Protein AF-A0A518N0R9-F1 (afdb_monomer_lite)

Organism: NCBI:txid1176533

pLDDT: mean 72.5, std 18.04, range [28.56, 94.75]

Sequence (201 aa):
MKGIIKHVLGARRRRTRERQGLAADRDFIAAHTTGFQAFAADGAGGALGHPSSPDPACPRSVRQAGELYLRSERVIACWGRGITQYRRHSVATIHMIANLMLLRGNIGFGRAGLCPVRGHSNVQGDRTMMIQGAAAGGLPRPAARCLLASSRGAGWGYDTIGAIEARDRERQRPKAFFAMGGNSAGHAGHGSDRARPQQPR

Secondary structure (DSSP, 8-state):
-HHHHHHHHHPBPP--TT--SBSS-HHHHHHH-S-HHHHHHHHHTS-TTS-PPPPTTS-HHHHHHHHHHHH-SS-EEEE-HHHHT-TTTHHHHHHHHHHHHHTTT-SSSTT-EEEE--SSTTHHHHHHTT-SS--TT---HHHHHH-TT----SPPPP-HHHHHHHHT-GGG--S-----SS-HHHHGGGSTTS-------

Radius of gyration: 22.56 Å; chains: 1; bounding box: 60×35×56 Å

Foldseek 3Di:
DLLLLLLQLLAFQDDDPPDGDGLFDPVLCVPPHPPVQVVCCVSNVDHSPHSRDRDPPDDPVSNVVSVVVSPDLAAEAEDEDVLCVPPPCSVVVVVVVVVSCSRHVQPPDPRGDYHYDYDDPCPVVCVVVVVFWDDPPDDDPVVVVVPPDDPDPPDTDDGPVRLVVLCVPDPRHDPDDDDDPDDCPVPVPPPDPPDDPPDDD

Structure (mmCIF, N/CA/C/O backbone):
data_AF-A0A518N0R9-F1
#
_entry.id   AF-A0A518N0R9-F1
#
loop_
_atom_site.group_PDB
_atom_site.id
_atom_site.type_symbol
_atom_site.label_atom_id
_atom_site.label_alt_id
_atom_site.label_comp_id
_atom_site.label_asym_id
_atom_site.label_entity_id
_atom_site.label_seq_id
_atom_site.pdbx_PDB_ins_code
_atom_site.Cartn_x
_atom_site.Cartn_y
_atom_site.Cartn_z
_atom_site.occupancy
_atom_site.B_iso_or_equiv
_atom_site.auth_seq_id
_atom_site.auth_comp_id
_atom_site.auth_asym_id
_atom_site.auth_atom_id
_atom_site.pdbx_PDB_model_num
ATOM 1 N N . MET A 1 1 ? 4.109 5.394 11.127 1.00 82.81 1 MET A N 1
ATOM 2 C CA . MET A 1 1 ? 2.980 4.486 10.813 1.00 82.81 1 MET A CA 1
ATOM 3 C C . MET A 1 1 ? 2.598 3.590 11.991 1.00 82.81 1 MET A C 1
ATOM 5 O O . MET A 1 1 ? 1.463 3.688 12.431 1.00 82.81 1 MET A O 1
ATOM 9 N N . LYS A 1 2 ? 3.522 2.797 12.566 1.00 83.38 2 LYS A N 1
ATOM 10 C CA . LYS A 1 2 ? 3.250 1.942 13.747 1.00 83.38 2 LYS A CA 1
ATOM 11 C C . LYS A 1 2 ? 2.541 2.666 14.904 1.00 83.38 2 LYS A C 1
ATOM 13 O O . LYS A 1 2 ? 1.561 2.149 15.417 1.00 83.38 2 LYS A O 1
ATOM 18 N N . GLY A 1 3 ? 2.946 3.896 15.237 1.00 83.44 3 GLY A N 1
ATOM 19 C CA . GLY A 1 3 ? 2.266 4.690 16.274 1.00 83.44 3 GLY A CA 1
ATOM 20 C C . GLY A 1 3 ? 0.791 5.005 15.974 1.00 83.44 3 GLY A C 1
ATOM 21 O O . GLY A 1 3 ? -0.038 4.936 16.874 1.00 83.44 3 GLY A O 1
ATOM 22 N N . ILE A 1 4 ? 0.440 5.270 14.707 1.00 86.88 4 ILE A N 1
ATOM 23 C CA . ILE A 1 4 ? -0.959 5.477 14.285 1.00 86.88 4 ILE A CA 1
ATOM 24 C C . ILE A 1 4 ? -1.742 4.171 14.434 1.00 86.88 4 ILE A C 1
ATOM 26 O O . ILE A 1 4 ? -2.832 4.166 14.992 1.00 86.88 4 ILE A O 1
ATOM 30 N N . ILE A 1 5 ? -1.168 3.054 13.981 1.00 87.44 5 ILE A N 1
ATOM 31 C CA . ILE A 1 5 ? -1.775 1.721 14.094 1.00 87.44 5 ILE A CA 1
ATOM 32 C C . ILE A 1 5 ? -2.027 1.357 15.559 1.00 87.44 5 ILE A C 1
ATOM 34 O O . ILE A 1 5 ? -3.144 0.980 15.897 1.00 87.44 5 ILE A O 1
ATOM 38 N N . LYS A 1 6 ? -1.034 1.543 16.436 1.00 82.81 6 LYS A N 1
ATOM 39 C CA . LYS A 1 6 ? -1.173 1.325 17.883 1.00 82.81 6 LYS A CA 1
ATOM 40 C C . LYS A 1 6 ? -2.306 2.170 18.464 1.00 82.81 6 LYS A C 1
ATOM 42 O O . LYS A 1 6 ? -3.143 1.656 19.199 1.00 82.81 6 LYS A O 1
ATOM 47 N N . HIS A 1 7 ? -2.379 3.446 18.080 1.00 81.12 7 HIS A N 1
ATOM 48 C CA . HIS A 1 7 ? -3.449 4.343 18.510 1.00 81.12 7 HIS A CA 1
ATOM 49 C C . HIS A 1 7 ? -4.839 3.868 18.052 1.00 81.12 7 HIS A C 1
ATOM 51 O O . HIS A 1 7 ? -5.786 3.904 18.831 1.00 81.12 7 HIS A O 1
ATOM 57 N N . VAL A 1 8 ? -4.965 3.380 16.815 1.00 83.81 8 VAL A N 1
ATOM 58 C CA . VAL A 1 8 ? -6.227 2.852 16.270 1.00 83.81 8 VAL A CA 1
ATOM 59 C C . VAL A 1 8 ? -6.629 1.538 16.936 1.00 83.81 8 VAL A C 1
ATOM 61 O O . VAL A 1 8 ? -7.797 1.370 17.271 1.00 83.81 8 VAL A O 1
ATOM 64 N N . LEU A 1 9 ? -5.683 0.622 17.160 1.00 82.25 9 LEU A N 1
ATOM 65 C CA . LEU A 1 9 ? -5.935 -0.660 17.826 1.00 82.25 9 LEU A CA 1
ATOM 66 C C . LEU A 1 9 ? -6.373 -0.478 19.286 1.00 82.25 9 LEU A C 1
ATOM 68 O O . LEU A 1 9 ? -7.255 -1.196 19.751 1.00 82.25 9 LEU A O 1
ATOM 72 N N . GLY A 1 10 ? -5.794 0.499 19.993 1.00 75.88 10 GLY A N 1
ATOM 73 C CA . GLY A 1 10 ? -6.166 0.836 21.370 1.00 75.88 10 GLY A CA 1
ATOM 74 C C . GLY A 1 10 ? -7.458 1.653 21.500 1.00 75.88 10 GLY A C 1
ATOM 75 O O . GLY A 1 10 ? -7.987 1.796 22.604 1.00 75.88 10 GLY A O 1
ATOM 76 N N . ALA A 1 11 ? -7.993 2.193 20.401 1.00 75.88 11 ALA A N 1
ATOM 77 C CA . ALA A 1 11 ? -9.184 3.030 20.434 1.00 75.88 11 ALA A CA 1
ATOM 78 C C . ALA A 1 11 ? -10.483 2.205 20.496 1.00 75.88 11 ALA A C 1
ATOM 80 O O . ALA A 1 11 ? -10.730 1.286 19.711 1.00 75.88 11 ALA A O 1
ATOM 81 N N . ARG A 1 12 ? -11.383 2.602 21.401 1.00 65.44 12 ARG A N 1
ATOM 82 C CA . ARG A 1 12 ? -12.796 2.193 21.377 1.00 65.44 12 ARG A CA 1
ATOM 83 C C . ARG A 1 12 ? -13.571 3.171 20.490 1.00 65.44 12 ARG A C 1
ATOM 85 O O . ARG A 1 12 ? -13.296 4.372 20.547 1.00 65.44 12 ARG A O 1
ATOM 92 N N . ARG A 1 13 ? -14.536 2.703 19.682 1.00 58.78 13 ARG A N 1
ATOM 93 C CA . ARG A 1 13 ? -15.413 3.625 18.932 1.00 58.78 13 ARG A CA 1
ATOM 94 C C . ARG A 1 13 ? -16.105 4.569 19.920 1.00 58.78 13 ARG A C 1
ATOM 96 O O . ARG A 1 13 ? -16.679 4.117 20.911 1.00 58.78 13 ARG A O 1
ATOM 103 N N . ARG A 1 14 ? -16.065 5.880 19.659 1.00 50.62 14 ARG A N 1
ATOM 104 C CA . ARG A 1 14 ? -16.982 6.821 20.321 1.00 50.62 14 ARG A CA 1
ATOM 105 C C . ARG A 1 14 ? -18.363 6.637 19.688 1.00 50.62 14 ARG A C 1
ATOM 107 O O . ARG A 1 14 ? -18.448 6.485 18.476 1.00 50.62 14 ARG A O 1
ATOM 114 N N . ARG A 1 15 ? -19.403 6.591 20.529 1.00 40.38 15 ARG A N 1
ATOM 115 C CA . ARG A 1 15 ? -20.804 6.282 20.186 1.00 40.38 15 ARG A CA 1
ATOM 116 C C . ARG A 1 15 ? -21.258 6.945 18.874 1.00 40.38 15 ARG A C 1
ATOM 118 O O . ARG A 1 15 ? -21.587 8.125 18.867 1.00 40.38 15 ARG A O 1
ATOM 125 N N . THR A 1 16 ? -21.394 6.154 17.819 1.00 42.12 16 THR A N 1
ATOM 126 C CA . THR A 1 16 ? -22.397 6.368 16.767 1.00 42.12 16 THR A CA 1
ATOM 127 C C . THR A 1 16 ? -23.407 5.232 16.901 1.00 42.12 16 THR A C 1
ATOM 129 O O . THR A 1 16 ? -23.016 4.102 17.196 1.00 42.12 16 THR A O 1
ATOM 132 N N . ARG A 1 17 ? -24.704 5.554 16.802 1.00 40.94 17 ARG A N 1
ATOM 133 C CA . ARG A 1 17 ? -25.856 4.792 17.334 1.00 40.94 17 ARG A CA 1
ATOM 134 C C . ARG A 1 17 ? -25.972 3.304 16.949 1.00 40.94 17 ARG A C 1
ATOM 136 O O . ARG A 1 17 ? -26.806 2.636 17.540 1.00 40.94 17 ARG A O 1
ATOM 143 N N . GLU A 1 18 ? -25.152 2.759 16.053 1.00 41.03 18 GLU A N 1
ATOM 144 C CA . GLU A 1 18 ? -25.426 1.448 15.441 1.00 41.03 18 GLU A CA 1
ATOM 145 C C . GLU A 1 18 ? -24.312 0.396 15.511 1.00 41.03 18 GLU A C 1
ATOM 147 O O . GLU A 1 18 ? -24.548 -0.736 15.106 1.00 41.03 18 GLU A O 1
ATOM 152 N N . ARG A 1 19 ? -23.118 0.668 16.060 1.00 43.06 19 ARG A N 1
ATOM 153 C CA . ARG A 1 19 ? -22.106 -0.399 16.238 1.00 43.06 19 ARG A CA 1
ATOM 154 C C . ARG A 1 19 ? -21.316 -0.248 17.533 1.00 43.06 19 ARG A C 1
ATOM 156 O O . ARG A 1 19 ? -20.395 0.564 17.622 1.00 43.06 19 ARG A O 1
ATOM 163 N N . GLN A 1 20 ? -21.649 -1.067 18.531 1.00 35.78 20 GLN A N 1
ATOM 164 C CA . GLN A 1 20 ? -20.764 -1.313 19.668 1.00 35.78 20 GLN A CA 1
ATOM 165 C C . GLN A 1 20 ? -19.605 -2.200 19.192 1.00 35.78 20 GLN A C 1
ATOM 167 O O . GLN A 1 20 ? -19.815 -3.330 18.767 1.00 35.78 20 GLN A O 1
ATOM 172 N N . GLY A 1 21 ? -18.379 -1.678 19.213 1.00 47.94 21 GLY A N 1
ATOM 173 C CA . GLY A 1 21 ? -17.198 -2.418 18.771 1.00 47.94 21 GLY A CA 1
ATOM 174 C C . GLY A 1 21 ? -15.916 -1.592 18.842 1.00 47.94 21 GLY A C 1
ATOM 175 O O . GLY A 1 21 ? -15.946 -0.372 19.029 1.00 47.94 21 GLY A O 1
ATOM 176 N N . LEU A 1 22 ? -14.771 -2.266 18.716 1.00 52.16 22 LEU A N 1
ATOM 177 C CA . LEU A 1 22 ? -13.464 -1.616 18.584 1.00 52.16 22 LEU A CA 1
ATOM 178 C C . LEU A 1 22 ? -13.461 -0.629 17.405 1.00 52.16 22 LEU A C 1
ATOM 180 O O . LEU A 1 22 ? -14.251 -0.745 16.466 1.00 52.16 22 LEU A O 1
ATOM 184 N N . ALA A 1 23 ? -12.552 0.350 17.434 1.00 68.56 23 ALA A N 1
ATOM 185 C CA . ALA A 1 23 ? -12.317 1.213 16.277 1.00 68.56 23 ALA A CA 1
ATOM 186 C C . ALA A 1 23 ? -11.958 0.420 15.008 1.00 68.56 23 ALA A C 1
ATOM 188 O O . ALA A 1 23 ? -12.237 0.882 13.904 1.00 68.56 23 ALA A O 1
ATOM 189 N N . ALA A 1 24 ? -11.387 -0.775 15.177 1.00 77.69 24 ALA A N 1
ATOM 190 C CA . ALA A 1 24 ? -11.179 -1.749 14.118 1.00 77.69 24 ALA A CA 1
ATOM 191 C C . ALA A 1 24 ? -12.488 -2.451 13.704 1.00 77.69 24 ALA A C 1
ATOM 193 O O . ALA A 1 24 ? -13.287 -2.847 14.555 1.00 77.69 24 ALA A O 1
ATOM 194 N N . ASP A 1 25 ? -12.692 -2.635 12.401 1.00 84.56 25 ASP A N 1
ATOM 195 C CA . ASP A 1 25 ? -13.844 -3.344 11.840 1.00 84.56 25 ASP A CA 1
ATOM 196 C C . ASP A 1 25 ? -13.605 -4.859 11.882 1.00 84.56 25 ASP A C 1
ATOM 198 O O . ASP A 1 25 ? -12.953 -5.429 11.009 1.00 84.56 25 ASP A O 1
ATOM 202 N N . ARG A 1 26 ? -14.072 -5.507 12.956 1.00 84.12 26 ARG A N 1
ATOM 203 C CA . ARG A 1 26 ? -13.824 -6.936 13.195 1.00 84.12 26 ARG A CA 1
ATOM 204 C C . ARG A 1 26 ? -14.448 -7.836 12.135 1.00 84.12 26 ARG A C 1
ATOM 206 O O . ARG A 1 26 ? -13.808 -8.815 11.764 1.00 84.12 26 ARG A O 1
ATOM 213 N N . ASP A 1 27 ? -15.636 -7.493 11.651 1.00 87.00 27 ASP A N 1
ATOM 214 C CA . ASP A 1 27 ? -16.344 -8.292 10.650 1.00 87.00 27 ASP A CA 1
ATOM 215 C C . ASP A 1 27 ? -15.583 -8.247 9.324 1.00 87.00 27 ASP A C 1
ATOM 217 O O . ASP A 1 27 ? -15.283 -9.289 8.740 1.00 87.00 27 ASP A O 1
ATOM 221 N N . PHE A 1 28 ? -15.163 -7.048 8.899 1.00 87.81 28 PHE A N 1
ATOM 222 C CA . PHE A 1 28 ? -14.331 -6.887 7.709 1.00 87.81 28 PHE A CA 1
ATOM 223 C C . PHE A 1 28 ? -12.988 -7.613 7.850 1.00 87.81 28 PHE A C 1
ATOM 225 O O . PHE A 1 28 ? -12.563 -8.318 6.936 1.00 87.81 28 PHE A O 1
ATOM 232 N N . ILE A 1 29 ? -12.314 -7.459 8.995 1.00 90.25 29 ILE A N 1
ATOM 233 C CA . ILE A 1 29 ? -11.027 -8.114 9.260 1.00 90.25 29 ILE A CA 1
ATOM 234 C C . ILE A 1 29 ? -11.173 -9.636 9.175 1.00 90.25 29 ILE A C 1
ATOM 236 O O . ILE A 1 29 ? -10.359 -10.278 8.512 1.00 90.25 29 ILE A O 1
ATOM 240 N N . ALA A 1 30 ? -12.196 -10.209 9.811 1.00 90.56 30 ALA A N 1
ATOM 241 C CA . ALA A 1 30 ? -12.431 -11.648 9.803 1.00 90.56 30 ALA A CA 1
ATOM 242 C C . ALA A 1 30 ? -12.762 -12.180 8.400 1.00 90.56 30 ALA A C 1
ATOM 244 O O . ALA A 1 30 ? -12.289 -13.251 8.033 1.00 90.56 30 ALA A O 1
ATOM 245 N N . ALA A 1 31 ? -13.540 -11.432 7.612 1.00 92.69 31 ALA A N 1
ATOM 246 C CA . ALA A 1 31 ? -13.990 -11.868 6.293 1.00 92.69 31 ALA A CA 1
ATOM 247 C C . ALA A 1 31 ? -12.966 -11.641 5.165 1.00 92.69 31 ALA A C 1
ATOM 249 O O . ALA A 1 31 ? -12.961 -12.385 4.185 1.00 92.69 31 ALA A O 1
ATOM 250 N N . HIS A 1 32 ? -12.120 -10.608 5.262 1.00 92.81 32 HIS A N 1
ATOM 251 C CA . HIS A 1 32 ? -11.344 -10.104 4.117 1.00 92.81 32 HIS A CA 1
ATOM 252 C C . HIS A 1 32 ? -9.844 -9.939 4.376 1.00 92.81 32 HIS A C 1
ATOM 254 O O . HIS A 1 32 ? -9.134 -9.391 3.531 1.00 92.81 32 HIS A O 1
ATOM 260 N N . THR A 1 33 ? -9.334 -10.379 5.528 1.00 93.75 33 THR A N 1
ATOM 261 C CA . THR A 1 33 ? -7.907 -10.248 5.853 1.00 93.75 33 THR A CA 1
ATOM 262 C C . THR A 1 33 ? -7.325 -11.536 6.421 1.00 93.75 33 THR A C 1
ATOM 264 O O . THR A 1 33 ? -8.035 -12.409 6.910 1.00 93.75 33 THR A O 1
ATOM 267 N N . THR A 1 34 ? -5.998 -11.646 6.383 1.00 94.31 34 THR A N 1
ATOM 268 C CA . THR A 1 34 ? -5.239 -12.747 6.986 1.00 94.31 34 THR A CA 1
ATOM 269 C C . THR A 1 34 ? -4.111 -12.192 7.847 1.00 94.31 34 THR A C 1
ATOM 271 O O . THR A 1 34 ? -3.611 -11.097 7.596 1.00 94.31 34 THR A O 1
ATOM 274 N N . GLY A 1 35 ? -3.673 -12.944 8.860 1.00 92.25 35 GLY A N 1
ATOM 275 C CA . GLY A 1 35 ? -2.515 -12.562 9.680 1.00 92.25 35 GLY A CA 1
ATOM 276 C C . GLY A 1 35 ? -2.765 -11.420 10.675 1.00 92.25 35 GLY A C 1
ATOM 277 O O . GLY A 1 35 ? -1.811 -10.897 11.249 1.00 92.25 35 GLY A O 1
ATOM 278 N N . PHE A 1 36 ? -4.027 -11.046 10.924 1.00 89.38 36 PHE A N 1
ATOM 279 C CA . PHE A 1 36 ? -4.377 -9.956 11.843 1.00 89.38 36 PHE A CA 1
ATOM 280 C C . PHE A 1 36 ? -3.802 -10.146 13.252 1.00 89.38 36 PHE A C 1
ATOM 282 O O . PHE A 1 36 ? -3.299 -9.190 13.827 1.00 89.38 36 PHE A O 1
ATOM 289 N N . GLN A 1 37 ? -3.830 -11.367 13.796 1.00 87.12 37 GLN A N 1
ATOM 290 C CA . GLN A 1 37 ? -3.333 -11.642 15.151 1.00 87.12 37 GLN A CA 1
ATOM 291 C C . GLN A 1 37 ? -1.837 -11.323 15.289 1.00 87.12 37 GLN A C 1
ATOM 293 O O . GLN A 1 37 ? -1.438 -10.590 16.192 1.00 87.12 37 GLN A O 1
ATOM 298 N N . ALA A 1 38 ? -1.020 -11.801 14.345 1.00 87.88 38 ALA A N 1
ATOM 299 C CA . ALA A 1 38 ? 0.414 -11.518 14.311 1.00 87.88 38 ALA A CA 1
ATOM 300 C C . ALA A 1 38 ? 0.693 -10.021 14.097 1.00 87.88 38 ALA A C 1
ATOM 302 O O . ALA A 1 38 ? 1.536 -9.435 14.773 1.00 87.88 38 ALA A O 1
ATOM 303 N N . PHE A 1 39 ? -0.061 -9.380 13.199 1.00 86.88 39 PHE A N 1
ATOM 304 C CA . PHE A 1 39 ? 0.045 -7.943 12.952 1.00 86.88 39 PHE A CA 1
ATOM 305 C C . PHE A 1 39 ? -0.320 -7.106 14.185 1.00 86.88 39 PHE A C 1
ATOM 307 O O . PHE A 1 39 ? 0.377 -6.148 14.516 1.00 86.88 39 PHE A O 1
ATOM 314 N N . ALA A 1 40 ? -1.399 -7.463 14.881 1.00 83.12 40 ALA A N 1
ATOM 315 C CA . ALA A 1 40 ? -1.829 -6.777 16.086 1.00 83.12 40 ALA A CA 1
ATOM 316 C C . ALA A 1 40 ? -0.808 -6.943 17.216 1.00 83.12 40 ALA A C 1
ATOM 318 O O . ALA A 1 40 ? -0.545 -5.973 17.916 1.00 83.12 40 ALA A O 1
ATOM 319 N N . ALA A 1 41 ? -0.183 -8.116 17.354 1.00 80.50 41 ALA A N 1
ATOM 320 C CA . ALA A 1 41 ? 0.883 -8.339 18.329 1.00 80.50 41 ALA A CA 1
ATOM 321 C C . ALA A 1 41 ? 2.120 -7.455 18.056 1.00 80.50 41 ALA A C 1
ATOM 323 O O . ALA A 1 41 ? 2.595 -6.780 18.972 1.00 80.50 41 ALA A O 1
ATOM 324 N N . ASP A 1 42 ? 2.585 -7.375 16.800 1.00 79.56 42 ASP A N 1
ATOM 325 C CA . ASP A 1 42 ? 3.694 -6.487 16.390 1.00 79.56 42 ASP A CA 1
ATOM 326 C C . ASP A 1 42 ? 3.339 -4.994 16.532 1.00 79.56 42 ASP A C 1
ATOM 328 O O . ASP A 1 42 ? 4.181 -4.165 16.885 1.00 79.56 42 ASP A O 1
ATOM 332 N N . GLY A 1 43 ? 2.083 -4.632 16.260 1.00 67.44 43 GLY A N 1
ATOM 333 C CA . GLY A 1 43 ? 1.599 -3.254 16.324 1.00 67.44 43 GLY A CA 1
ATOM 334 C C . GLY A 1 43 ? 1.284 -2.754 17.739 1.00 67.44 43 GLY A C 1
ATOM 335 O O . GLY A 1 43 ? 1.451 -1.564 18.010 1.00 67.44 43 GLY A O 1
ATOM 336 N N . ALA A 1 44 ? 0.829 -3.635 18.635 1.00 56.25 44 ALA A N 1
ATOM 337 C CA . ALA A 1 44 ? 0.398 -3.291 19.991 1.00 56.25 44 ALA A CA 1
ATOM 338 C C . ALA A 1 44 ? 1.521 -3.390 21.037 1.00 56.25 44 ALA A C 1
ATOM 340 O O . ALA A 1 44 ? 1.413 -2.766 22.094 1.00 56.25 44 ALA A O 1
ATOM 341 N N . GLY A 1 45 ? 2.603 -4.127 20.755 1.00 51.62 45 GLY A N 1
ATOM 342 C CA . GLY A 1 45 ? 3.655 -4.402 21.740 1.00 51.62 45 GLY A CA 1
ATOM 343 C C . GLY A 1 45 ? 3.183 -5.285 22.904 1.00 51.62 45 GLY A C 1
ATOM 344 O O . GLY A 1 45 ? 3.754 -5.219 23.986 1.00 51.62 45 GLY A O 1
ATOM 345 N N . GLY A 1 46 ? 2.117 -6.067 22.710 1.00 43.41 46 GLY A N 1
ATOM 346 C CA . GLY A 1 46 ? 1.500 -6.905 23.740 1.00 43.41 46 GLY A CA 1
ATOM 347 C C . GLY A 1 46 ? 0.105 -7.386 23.331 1.00 43.41 46 GLY A C 1
ATOM 348 O O . GLY A 1 46 ? -0.534 -6.785 22.468 1.00 43.41 46 GLY A O 1
ATOM 349 N N . ALA A 1 47 ? -0.345 -8.498 23.919 1.00 36.09 47 ALA A N 1
ATOM 350 C CA . ALA A 1 47 ? -1.573 -9.202 23.549 1.00 36.09 47 ALA A CA 1
ATOM 351 C C . ALA A 1 47 ? -2.830 -8.305 23.566 1.00 36.09 47 ALA A C 1
ATOM 353 O O . ALA A 1 47 ? -3.000 -7.456 24.439 1.00 36.09 47 ALA A O 1
ATOM 354 N N . LEU A 1 48 ? -3.757 -8.580 22.640 1.00 43.34 48 LEU A N 1
ATOM 355 C CA . LEU A 1 48 ? -5.050 -7.903 22.410 1.00 43.34 48 LEU A CA 1
ATOM 356 C C . LEU A 1 48 ? -6.003 -7.818 23.627 1.00 43.34 48 LEU A C 1
ATOM 358 O O . LEU A 1 48 ? -7.096 -7.265 23.504 1.00 43.34 48 LEU A O 1
ATOM 362 N N . GLY A 1 49 ? -5.622 -8.373 24.780 1.00 38.72 49 GLY A N 1
ATOM 363 C CA . GLY A 1 49 ? -6.419 -8.382 26.007 1.00 38.72 49 GLY A CA 1
ATOM 364 C C . GLY A 1 49 ? -6.416 -7.060 26.777 1.00 38.72 49 GLY A C 1
ATOM 365 O O . GLY A 1 49 ? -7.300 -6.850 27.602 1.00 38.72 49 GLY A O 1
ATOM 366 N N . HIS A 1 50 ? -5.481 -6.147 26.494 1.00 40.72 50 HIS A N 1
ATOM 367 C CA . HIS A 1 50 ? -5.426 -4.848 27.159 1.00 40.72 50 HIS A CA 1
ATOM 368 C C . HIS A 1 50 ? -5.398 -3.722 26.119 1.00 40.72 50 HIS A C 1
ATOM 370 O O . HIS A 1 50 ? -4.528 -3.744 25.247 1.00 40.72 50 HIS A O 1
ATOM 376 N N . PRO A 1 51 ? -6.301 -2.719 26.177 1.00 49.41 51 PRO A N 1
ATOM 377 C CA . PRO A 1 51 ? -6.096 -1.491 25.425 1.00 49.41 51 PRO A CA 1
ATOM 378 C C . PRO A 1 51 ? -4.787 -0.888 25.932 1.00 49.41 51 PRO A C 1
ATOM 380 O O . PRO A 1 51 ? -4.715 -0.383 27.054 1.00 49.41 51 PRO A O 1
ATOM 383 N N . SER A 1 52 ? -3.721 -1.025 25.150 1.00 50.41 52 SER A N 1
ATOM 384 C CA . SER A 1 52 ? -2.450 -0.396 25.464 1.00 50.41 52 SER A CA 1
ATOM 385 C C . SER A 1 52 ? -2.695 1.107 25.420 1.00 50.41 52 SER A C 1
ATOM 387 O O . SER A 1 52 ? -3.156 1.639 24.406 1.00 50.41 52 SER A O 1
ATOM 389 N N . SER A 1 53 ? -2.429 1.789 26.536 1.00 53.25 53 SER A N 1
ATOM 390 C CA . SER A 1 53 ? -2.450 3.251 26.588 1.00 53.25 53 SER A CA 1
ATOM 391 C C . SER A 1 53 ? -1.629 3.803 25.412 1.00 53.25 53 SER A C 1
ATOM 393 O O . SER A 1 53 ? -0.609 3.187 25.058 1.00 53.25 53 SER A O 1
ATOM 395 N N . PRO A 1 54 ? -2.059 4.903 24.754 1.00 56.94 54 PRO A N 1
ATOM 396 C CA . PRO A 1 54 ? -1.248 5.531 23.723 1.00 56.94 54 PRO A CA 1
ATOM 397 C C . PRO A 1 54 ? 0.163 5.720 24.264 1.00 56.94 54 PRO A C 1
ATOM 399 O O . PRO A 1 54 ? 0.351 6.227 25.367 1.00 56.94 54 PRO A O 1
ATOM 402 N N . ASP A 1 55 ? 1.135 5.253 23.488 1.00 63.25 55 ASP A N 1
ATOM 403 C CA . ASP A 1 55 ? 2.536 5.299 23.873 1.00 63.25 55 ASP A CA 1
ATOM 404 C C . ASP A 1 55 ? 2.909 6.747 24.241 1.00 63.25 55 ASP A C 1
ATOM 406 O O . ASP A 1 55 ? 2.762 7.629 23.387 1.00 63.25 55 ASP A O 1
ATOM 410 N N . PRO A 1 56 ? 3.322 7.029 25.491 1.00 60.81 56 PRO A N 1
ATOM 411 C CA . PRO A 1 56 ? 3.638 8.386 25.920 1.00 60.81 56 PRO A CA 1
ATOM 412 C C . PRO A 1 56 ? 4.842 8.967 25.166 1.00 60.81 56 PRO A C 1
ATOM 414 O O . PRO A 1 56 ? 4.947 10.186 25.058 1.00 60.81 56 PRO A O 1
ATOM 417 N N . ALA A 1 57 ? 5.692 8.122 24.566 1.00 66.19 57 ALA A N 1
ATOM 418 C CA . ALA A 1 57 ? 6.773 8.541 23.675 1.00 66.19 57 ALA A CA 1
ATOM 419 C C . ALA A 1 57 ? 6.297 8.819 22.233 1.00 66.19 57 ALA A C 1
ATOM 421 O O . ALA A 1 57 ? 7.078 9.252 21.384 1.00 66.19 57 ALA A O 1
ATOM 422 N N . CYS A 1 58 ? 5.018 8.581 21.917 1.00 70.56 58 CYS A N 1
ATOM 423 C CA . CYS A 1 58 ? 4.467 8.851 20.596 1.00 70.56 58 CYS A CA 1
ATOM 424 C C . CYS A 1 58 ? 4.333 10.364 20.366 1.00 70.56 58 CYS A C 1
ATOM 426 O O . CYS A 1 58 ? 3.627 11.036 21.128 1.00 70.56 58 CYS A O 1
ATOM 428 N N . PRO A 1 59 ? 4.922 10.916 19.287 1.00 82.00 59 PRO A N 1
ATOM 429 C CA . PRO A 1 59 ? 4.794 12.334 18.985 1.00 82.00 59 PRO A CA 1
ATOM 430 C C . PRO A 1 59 ? 3.327 12.771 18.905 1.00 82.00 59 PRO A C 1
ATOM 432 O O . PRO A 1 59 ? 2.485 12.080 18.322 1.00 82.00 59 PRO A O 1
ATOM 435 N N . ARG A 1 60 ? 3.014 13.960 19.435 1.00 85.00 60 ARG A N 1
ATOM 436 C CA . ARG A 1 60 ? 1.651 14.524 19.427 1.00 85.00 60 ARG A CA 1
ATOM 437 C C . ARG A 1 60 ? 1.027 14.532 18.026 1.00 85.00 60 ARG A C 1
ATOM 439 O O . ARG A 1 60 ? -0.150 14.214 17.888 1.00 85.00 60 ARG A O 1
ATOM 446 N N . SER A 1 61 ? 1.818 14.831 16.998 1.00 85.06 61 SER A N 1
ATOM 447 C CA . SER A 1 61 ? 1.388 14.822 15.594 1.00 85.06 61 SER A CA 1
ATOM 448 C C . SER A 1 61 ? 0.900 13.445 15.126 1.00 85.06 61 SER A C 1
ATOM 450 O O . SER A 1 61 ? -0.090 13.347 14.405 1.00 85.06 61 SER A O 1
ATOM 452 N N . VAL A 1 62 ? 1.538 12.364 15.582 1.00 85.00 62 VAL A N 1
ATOM 453 C CA . VAL A 1 62 ? 1.153 10.985 15.250 1.00 85.00 62 VAL A CA 1
ATOM 454 C C . VAL A 1 62 ? -0.178 10.624 15.905 1.00 85.00 62 VAL A C 1
ATOM 456 O O . VAL A 1 62 ? -1.039 10.028 15.258 1.00 85.00 62 VAL A O 1
ATOM 459 N N . ARG A 1 63 ? -0.380 11.032 17.161 1.00 82.81 63 ARG A N 1
ATOM 460 C CA . ARG A 1 63 ? -1.670 10.872 17.845 1.00 82.81 63 ARG A CA 1
ATOM 461 C C . ARG A 1 63 ? -2.777 11.656 17.151 1.00 82.81 63 ARG A C 1
ATOM 463 O O . ARG A 1 63 ? -3.823 11.089 16.869 1.00 82.81 63 ARG A O 1
ATOM 470 N N . GLN A 1 64 ? -2.531 12.922 16.815 1.00 88.06 64 GLN A N 1
ATOM 471 C CA . GLN A 1 64 ? -3.495 13.757 16.092 1.00 88.06 64 GLN A CA 1
ATOM 472 C C . GLN A 1 64 ? -3.880 13.147 14.740 1.00 88.06 64 GLN A C 1
ATOM 474 O O . GLN A 1 64 ? -5.058 13.142 14.389 1.00 88.06 64 GLN A O 1
ATOM 479 N N . ALA A 1 65 ? -2.916 12.581 14.008 1.00 90.06 65 ALA A N 1
ATOM 480 C CA . ALA A 1 65 ? -3.187 11.857 12.770 1.00 90.06 65 ALA A CA 1
ATOM 481 C C . ALA A 1 65 ? -4.053 10.606 13.009 1.00 90.06 65 ALA A C 1
ATOM 483 O O . ALA A 1 65 ? -4.987 10.355 12.251 1.00 90.06 65 ALA A O 1
ATOM 484 N N . GLY A 1 66 ? -3.787 9.846 14.077 1.00 88.69 66 GLY A N 1
ATOM 485 C CA . GLY A 1 66 ? -4.615 8.706 14.479 1.00 88.69 66 GLY A CA 1
ATOM 486 C C . GLY A 1 66 ? -6.038 9.102 14.867 1.00 88.69 66 GLY A C 1
ATOM 487 O O . GLY A 1 66 ? -6.989 8.473 14.415 1.00 88.69 66 GLY A O 1
ATOM 488 N N . GLU A 1 67 ? -6.208 10.178 15.629 1.00 87.12 67 GLU A N 1
ATOM 489 C CA . GLU A 1 67 ? -7.526 10.702 15.989 1.00 87.12 67 GLU A CA 1
ATOM 490 C C . GLU A 1 67 ? -8.294 11.217 14.766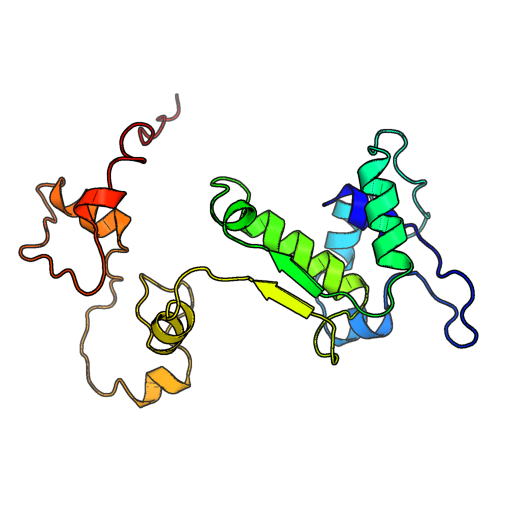 1.00 87.12 67 GLU A C 1
ATOM 492 O O . GLU A 1 67 ? -9.484 10.941 14.623 1.00 87.12 67 GLU A O 1
ATOM 497 N N . LEU A 1 68 ? -7.624 11.943 13.865 1.00 88.94 68 LEU A N 1
ATOM 498 C CA . LEU A 1 68 ? -8.220 12.402 12.610 1.00 88.94 68 LEU A CA 1
ATOM 499 C C . LEU A 1 68 ? -8.677 11.216 11.762 1.00 88.94 68 LEU A C 1
ATOM 501 O O . LEU A 1 68 ? -9.799 11.218 11.255 1.00 88.94 68 LEU A O 1
ATOM 505 N N . TYR A 1 69 ? -7.832 10.190 11.658 1.00 90.19 69 TYR A N 1
ATOM 506 C CA . TYR A 1 69 ? -8.184 8.951 10.987 1.00 90.19 69 TYR A CA 1
ATOM 507 C C . TYR A 1 69 ? -9.436 8.343 11.622 1.00 90.19 69 TYR A C 1
ATOM 509 O O . TYR A 1 69 ? -10.416 8.141 10.915 1.00 90.19 69 TYR A O 1
ATOM 517 N N . LEU A 1 70 ? -9.457 8.136 12.943 1.00 86.56 70 LEU A N 1
ATOM 518 C CA . LEU A 1 70 ? -10.585 7.553 13.684 1.00 86.56 70 LEU A CA 1
ATOM 519 C C . LEU A 1 70 ? -11.904 8.326 13.551 1.00 86.56 70 LEU A C 1
ATOM 521 O O . LEU A 1 70 ? -12.960 7.701 13.551 1.00 86.56 70 LEU A O 1
ATOM 525 N N . ARG A 1 71 ? -11.858 9.660 13.439 1.00 86.12 71 ARG A N 1
ATOM 526 C CA . ARG A 1 71 ? -13.050 10.501 13.220 1.00 86.12 71 ARG A CA 1
ATOM 527 C C . ARG A 1 71 ? -13.584 10.440 11.790 1.00 86.12 71 ARG A C 1
ATOM 529 O O . ARG A 1 71 ? -14.736 10.788 11.563 1.00 86.12 71 ARG A O 1
ATOM 536 N N . SER A 1 72 ? -12.753 10.048 10.832 1.00 86.56 72 SER A N 1
ATOM 537 C CA . SER A 1 72 ? -13.114 10.050 9.417 1.00 86.56 72 SER A CA 1
ATOM 538 C C . SER A 1 72 ? -13.779 8.734 9.046 1.00 86.56 72 SER A C 1
ATOM 540 O O . SER A 1 72 ? -13.139 7.691 9.137 1.00 86.56 72 SER A O 1
ATOM 542 N N . GLU A 1 73 ? -15.025 8.761 8.578 1.00 81.56 73 GLU A N 1
ATOM 543 C CA . GLU A 1 73 ? -15.728 7.551 8.124 1.00 81.56 73 GLU A CA 1
ATOM 544 C C . GLU A 1 73 ? -15.129 6.975 6.841 1.00 81.56 73 GLU A C 1
ATOM 546 O O . GLU A 1 73 ? -15.021 5.762 6.700 1.00 81.56 73 GLU A O 1
ATOM 551 N N . ARG A 1 74 ? -14.696 7.852 5.928 1.00 84.56 74 ARG A N 1
ATOM 552 C CA . ARG A 1 74 ? -14.141 7.493 4.621 1.00 84.56 74 ARG A CA 1
ATOM 553 C C . ARG A 1 74 ? -12.772 8.125 4.464 1.00 84.56 74 ARG A C 1
ATOM 555 O O . ARG A 1 74 ? -12.616 9.326 4.676 1.00 84.56 74 ARG A O 1
ATOM 562 N N . VAL A 1 75 ? -11.781 7.314 4.110 1.00 90.62 75 VAL A N 1
ATOM 563 C CA . VAL A 1 75 ? -10.386 7.753 4.024 1.00 90.62 75 VAL A CA 1
ATOM 564 C C . VAL A 1 75 ? -9.790 7.292 2.705 1.00 90.62 75 VAL A C 1
ATOM 566 O O . VAL A 1 75 ? -9.938 6.134 2.323 1.00 90.62 75 VAL A O 1
ATOM 569 N N . ILE A 1 76 ? -9.089 8.195 2.022 1.00 93.50 76 ILE A N 1
ATOM 570 C CA . ILE A 1 76 ? -8.255 7.867 0.867 1.00 93.50 76 ILE A CA 1
ATOM 571 C C . ILE A 1 76 ? -6.803 8.085 1.280 1.00 93.50 76 ILE A C 1
ATOM 573 O O . ILE A 1 76 ? -6.406 9.198 1.622 1.00 93.50 76 ILE A O 1
ATOM 577 N N . ALA A 1 77 ? -6.007 7.020 1.267 1.00 94.31 77 ALA A N 1
ATOM 578 C CA . ALA A 1 77 ? -4.580 7.110 1.529 1.00 94.31 77 ALA A CA 1
ATOM 579 C C . ALA A 1 77 ? -3.847 7.382 0.213 1.00 94.31 77 ALA A C 1
ATOM 581 O O . ALA A 1 77 ? -3.673 6.479 -0.606 1.00 94.31 77 ALA A O 1
ATOM 582 N N . CYS A 1 78 ? -3.423 8.628 0.018 1.00 94.00 78 CYS A N 1
ATOM 583 C CA . CYS A 1 78 ? -2.642 9.034 -1.144 1.00 94.00 78 CYS A CA 1
ATOM 584 C C . CYS A 1 78 ? -1.145 8.987 -0.834 1.00 94.00 78 CYS A C 1
ATOM 586 O O . CYS A 1 78 ? -0.702 9.493 0.197 1.00 94.00 78 CYS A O 1
ATOM 588 N N . TRP A 1 79 ? -0.348 8.437 -1.746 1.00 93.75 79 TRP A N 1
ATOM 589 C CA . TRP A 1 79 ? 1.108 8.554 -1.679 1.00 93.75 79 TRP A CA 1
ATOM 590 C C . TRP A 1 79 ? 1.717 8.696 -3.067 1.00 93.75 79 TRP A C 1
ATOM 592 O O . TRP A 1 79 ? 1.133 8.281 -4.062 1.00 93.75 79 TRP A O 1
ATOM 602 N N . GLY A 1 80 ? 2.914 9.273 -3.119 1.00 91.00 80 GLY A N 1
ATOM 603 C CA . GLY A 1 80 ? 3.689 9.418 -4.346 1.00 91.00 80 GLY A CA 1
ATOM 604 C C . GLY A 1 80 ? 5.132 8.960 -4.165 1.00 91.00 80 GLY A C 1
ATOM 605 O O . GLY A 1 80 ? 5.451 8.129 -3.307 1.00 91.00 80 GLY A O 1
ATOM 606 N N . ARG A 1 81 ? 6.026 9.556 -4.962 1.00 86.19 81 ARG A N 1
ATOM 607 C CA . ARG A 1 81 ? 7.444 9.169 -5.042 1.00 86.19 81 ARG A CA 1
ATOM 608 C C . ARG A 1 81 ? 8.193 9.216 -3.710 1.00 86.19 81 ARG A C 1
ATOM 610 O O . ARG A 1 81 ? 9.066 8.383 -3.501 1.00 86.19 81 ARG A O 1
ATOM 617 N N . GLY A 1 82 ? 7.820 10.115 -2.795 1.00 86.00 82 GLY A N 1
ATOM 618 C CA . GLY A 1 82 ? 8.464 10.227 -1.480 1.00 86.00 82 GLY A CA 1
ATOM 619 C C . GLY A 1 82 ? 8.414 8.937 -0.651 1.00 86.00 82 GLY A C 1
ATOM 620 O O . GLY A 1 82 ? 9.341 8.660 0.101 1.00 86.00 82 GLY A O 1
ATOM 621 N N . ILE A 1 83 ? 7.379 8.108 -0.835 1.00 86.25 83 ILE A N 1
ATOM 622 C CA . ILE A 1 83 ? 7.286 6.792 -0.188 1.00 86.25 83 ILE A CA 1
ATOM 623 C C . ILE A 1 83 ? 7.978 5.718 -1.030 1.00 86.25 83 ILE A C 1
ATOM 625 O O . ILE A 1 83 ? 8.712 4.887 -0.499 1.00 86.25 83 ILE A O 1
ATOM 629 N N . THR A 1 84 ? 7.773 5.720 -2.350 1.00 84.00 84 THR A N 1
ATOM 630 C CA . THR A 1 84 ? 8.242 4.626 -3.216 1.00 84.00 84 THR A CA 1
ATOM 631 C C . THR A 1 84 ? 9.746 4.667 -3.496 1.00 84.00 84 THR A C 1
ATOM 633 O O . THR A 1 84 ? 10.338 3.620 -3.733 1.00 84.00 84 THR A O 1
ATOM 636 N N . GLN A 1 85 ? 10.379 5.844 -3.460 1.00 84.06 85 GLN A N 1
ATOM 637 C CA . GLN A 1 85 ? 11.823 6.016 -3.690 1.00 84.06 85 GLN A CA 1
ATOM 638 C C . GLN A 1 85 ? 12.658 5.894 -2.409 1.00 84.06 85 GLN A C 1
ATOM 640 O O . GLN A 1 85 ? 13.888 5.959 -2.452 1.00 84.06 85 GLN A O 1
ATOM 645 N N . TYR A 1 86 ? 12.013 5.679 -1.262 1.00 81.69 86 TYR A N 1
ATOM 646 C CA . TYR A 1 86 ? 12.714 5.398 -0.021 1.00 81.69 86 TYR A CA 1
ATOM 647 C C . TYR A 1 86 ? 13.324 3.985 -0.064 1.00 81.69 86 TYR A C 1
ATOM 649 O O . TYR A 1 86 ? 12.639 2.987 0.163 1.00 81.69 86 TYR A O 1
ATOM 657 N N . ARG A 1 87 ? 14.627 3.897 -0.367 1.00 72.12 87 ARG A N 1
ATOM 658 C CA . ARG A 1 87 ? 15.323 2.645 -0.735 1.00 72.12 87 ARG A CA 1
ATOM 659 C C . ARG A 1 87 ? 15.110 1.462 0.219 1.00 72.12 87 ARG A C 1
ATOM 661 O O . ARG A 1 87 ? 14.976 0.342 -0.252 1.00 72.12 87 ARG A O 1
ATOM 668 N N . ARG A 1 88 ? 15.111 1.683 1.540 1.00 76.81 88 ARG A N 1
ATOM 669 C CA . ARG A 1 88 ? 15.180 0.585 2.527 1.00 76.81 88 ARG A CA 1
ATOM 670 C C . ARG A 1 88 ? 13.818 0.076 3.007 1.00 76.81 88 ARG A C 1
ATOM 672 O O . ARG A 1 88 ? 13.689 -1.094 3.349 1.00 76.81 88 ARG A O 1
ATOM 679 N N . HIS A 1 89 ? 12.810 0.945 3.075 1.00 81.06 89 HIS A N 1
ATOM 680 C CA . HIS A 1 89 ? 11.531 0.641 3.737 1.00 81.06 89 HIS A CA 1
ATOM 681 C C . HIS A 1 89 ? 10.291 1.020 2.914 1.00 81.06 89 HIS A C 1
ATOM 683 O O . HIS A 1 89 ? 9.198 1.053 3.476 1.00 81.06 89 HIS A O 1
ATOM 689 N N . SER A 1 90 ? 10.417 1.306 1.613 1.00 85.81 90 SER A N 1
ATOM 690 C CA . SER A 1 90 ? 9.276 1.694 0.766 1.00 85.81 90 SER A CA 1
ATOM 691 C C . SER A 1 90 ? 8.156 0.650 0.792 1.00 85.81 90 SER A C 1
ATOM 693 O O . SER A 1 90 ? 7.032 0.965 1.180 1.00 85.81 90 SER A O 1
ATOM 695 N N . VAL A 1 91 ? 8.477 -0.607 0.472 1.00 86.75 91 VAL A N 1
ATOM 696 C CA . VAL A 1 91 ? 7.518 -1.726 0.441 1.00 86.75 91 VAL A CA 1
ATOM 697 C C . VAL A 1 91 ? 6.875 -1.938 1.811 1.00 86.75 91 VAL A C 1
ATOM 699 O O . VAL A 1 91 ? 5.652 -1.962 1.925 1.00 86.75 91 VAL A O 1
ATOM 702 N N . ALA A 1 92 ? 7.688 -1.997 2.871 1.00 86.81 92 ALA A N 1
ATOM 703 C CA . ALA A 1 92 ? 7.187 -2.170 4.232 1.00 86.81 92 ALA A CA 1
ATOM 704 C C . ALA A 1 92 ? 6.257 -1.018 4.648 1.00 86.81 92 ALA A C 1
ATOM 706 O O . ALA A 1 92 ? 5.226 -1.240 5.274 1.00 86.81 92 ALA A O 1
ATOM 707 N N . THR A 1 93 ? 6.572 0.218 4.258 1.00 87.12 93 THR A N 1
ATOM 708 C CA . THR A 1 93 ? 5.730 1.384 4.555 1.00 87.12 93 THR A CA 1
ATOM 709 C C . THR A 1 93 ? 4.392 1.306 3.826 1.00 87.12 93 THR A C 1
ATOM 711 O O . THR A 1 93 ? 3.361 1.567 4.441 1.00 87.12 93 THR A O 1
ATOM 714 N N . ILE A 1 94 ? 4.388 0.902 2.552 1.00 91.88 94 ILE A N 1
ATOM 715 C CA . ILE A 1 94 ? 3.159 0.701 1.769 1.00 91.88 94 ILE A CA 1
ATOM 716 C C . ILE A 1 94 ? 2.299 -0.399 2.400 1.00 91.88 94 ILE A C 1
ATOM 718 O O . ILE A 1 94 ? 1.100 -0.190 2.577 1.00 91.88 94 ILE A O 1
ATOM 722 N N . HIS A 1 95 ? 2.897 -1.519 2.823 1.00 91.12 95 HIS A N 1
ATOM 723 C CA . HIS A 1 95 ? 2.176 -2.566 3.557 1.00 91.12 95 HIS A CA 1
ATOM 724 C C . HIS A 1 95 ? 1.557 -2.025 4.846 1.00 91.12 95 HIS A C 1
ATOM 726 O O . HIS A 1 95 ? 0.405 -2.312 5.145 1.00 91.12 95 HIS A O 1
ATOM 732 N N . MET A 1 96 ? 2.273 -1.179 5.588 1.00 91.25 96 MET A N 1
ATOM 733 C CA . MET A 1 96 ? 1.740 -0.592 6.817 1.00 91.25 96 MET A CA 1
ATOM 734 C C . MET A 1 96 ? 0.601 0.404 6.562 1.00 91.25 96 MET A C 1
ATOM 736 O O . MET A 1 96 ? -0.335 0.461 7.357 1.00 91.25 96 MET A O 1
ATOM 740 N N . ILE A 1 97 ? 0.647 1.160 5.460 1.00 93.06 97 ILE A N 1
ATOM 741 C CA . ILE A 1 97 ? -0.477 2.002 5.019 1.00 93.06 97 ILE A CA 1
ATOM 742 C C . ILE A 1 97 ? -1.678 1.116 4.669 1.00 93.06 97 ILE A C 1
ATOM 744 O O . ILE A 1 97 ? -2.777 1.364 5.159 1.00 93.06 97 ILE A O 1
ATOM 748 N N . ALA A 1 98 ? -1.472 0.063 3.875 1.00 94.31 98 ALA A N 1
ATOM 749 C CA . ALA A 1 98 ? -2.529 -0.871 3.496 1.00 94.31 98 ALA A CA 1
ATOM 750 C C . ALA A 1 98 ? -3.160 -1.544 4.724 1.00 94.31 98 ALA A C 1
ATOM 752 O O . ALA A 1 98 ? -4.379 -1.525 4.870 1.00 94.31 98 ALA A O 1
ATOM 753 N N . ASN A 1 99 ? -2.345 -2.038 5.658 1.00 92.88 99 ASN A N 1
ATOM 754 C CA . ASN A 1 99 ? -2.816 -2.656 6.895 1.00 92.88 99 ASN A CA 1
ATOM 755 C C . ASN A 1 99 ? -3.641 -1.679 7.739 1.00 92.88 99 ASN A C 1
ATOM 757 O O . ASN A 1 99 ? -4.703 -2.048 8.233 1.00 92.88 99 ASN A O 1
ATOM 761 N N . LEU A 1 100 ? -3.210 -0.418 7.864 1.00 91.62 100 LEU A N 1
ATOM 762 C CA . LEU A 1 100 ? -3.982 0.611 8.566 1.00 91.62 100 LEU A CA 1
ATOM 763 C C . LEU A 1 100 ? -5.372 0.815 7.941 1.00 91.62 100 LEU A C 1
ATOM 765 O O . LEU A 1 100 ? -6.348 0.978 8.674 1.00 91.62 100 LEU A O 1
ATOM 769 N N . MET A 1 101 ? -5.470 0.793 6.609 1.00 92.62 101 MET A N 1
ATOM 770 C CA . MET A 1 101 ? -6.740 0.925 5.886 1.00 92.62 101 MET A CA 1
ATOM 771 C C . MET A 1 101 ? -7.630 -0.313 6.054 1.00 92.62 101 MET A C 1
ATOM 773 O O . MET A 1 101 ? -8.832 -0.178 6.289 1.00 92.62 101 MET A O 1
ATOM 777 N N . LEU A 1 102 ? -7.035 -1.509 6.006 1.00 92.25 102 LEU A N 1
ATOM 778 C CA . LEU A 1 102 ? -7.721 -2.788 6.216 1.00 92.25 102 LEU A CA 1
ATOM 779 C C . LEU A 1 102 ? -8.287 -2.926 7.631 1.00 92.25 102 LEU A C 1
ATOM 781 O O . LEU A 1 102 ? -9.384 -3.455 7.782 1.00 92.25 102 LEU A O 1
ATOM 785 N N . LEU A 1 103 ? -7.613 -2.377 8.653 1.00 89.38 103 LEU A N 1
ATOM 786 C CA . LEU A 1 103 ? -8.111 -2.381 10.038 1.00 89.38 103 LEU A CA 1
ATOM 787 C C . LEU A 1 103 ? -9.523 -1.813 10.178 1.00 89.38 103 LEU A C 1
ATOM 789 O O . LEU A 1 103 ? -10.209 -2.105 11.150 1.00 89.38 103 LEU A O 1
ATOM 793 N N . ARG A 1 104 ? -9.938 -0.956 9.250 1.00 87.94 104 ARG A N 1
ATOM 794 C CA . ARG A 1 104 ? -11.217 -0.258 9.301 1.00 87.94 104 ARG A CA 1
ATOM 795 C C . ARG A 1 104 ? -12.113 -0.510 8.097 1.00 87.94 104 ARG A C 1
ATOM 797 O O . ARG A 1 104 ? -13.100 0.200 7.942 1.00 87.94 104 ARG A O 1
ATOM 804 N N . GLY A 1 105 ? -11.760 -1.468 7.243 1.00 88.56 105 GLY A N 1
ATOM 805 C CA . GLY A 1 105 ? -12.528 -1.734 6.029 1.00 88.56 105 GLY A CA 1
ATOM 806 C C . GLY A 1 105 ? -12.565 -0.556 5.055 1.00 88.56 105 GLY A C 1
ATOM 807 O O . GLY A 1 105 ? -13.494 -0.438 4.265 1.00 88.5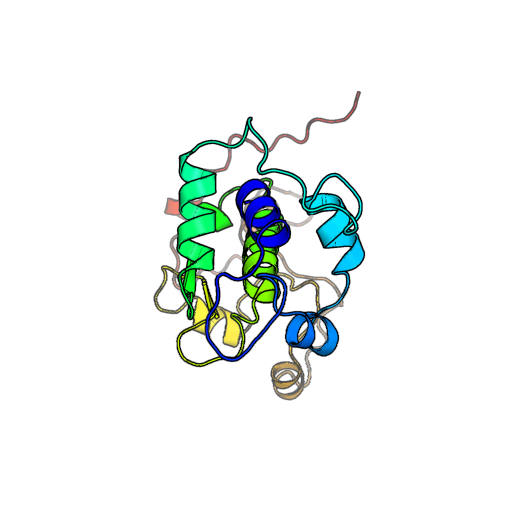6 105 GLY A O 1
ATOM 808 N N . ASN A 1 106 ? -11.555 0.322 5.063 1.00 89.06 106 ASN A N 1
ATOM 809 C CA . ASN A 1 106 ? -11.472 1.463 4.142 1.00 89.06 106 ASN A CA 1
ATOM 810 C C . ASN A 1 106 ? -11.033 1.042 2.718 1.00 89.06 106 ASN A C 1
ATOM 812 O O . ASN A 1 106 ? -10.334 1.789 2.037 1.00 89.06 106 ASN A O 1
ATOM 816 N N . ILE A 1 107 ? -11.396 -0.167 2.277 1.00 89.56 107 ILE A N 1
ATOM 817 C CA . ILE A 1 107 ? -11.043 -0.777 0.989 1.00 89.56 107 ILE A CA 1
ATOM 818 C C . ILE A 1 107 ? -12.309 -1.394 0.388 1.00 89.56 107 ILE A C 1
ATOM 820 O O . ILE A 1 107 ? -13.077 -2.032 1.098 1.00 89.56 107 ILE A O 1
ATOM 824 N N . GLY A 1 108 ? -12.517 -1.223 -0.921 1.00 81.19 108 GLY A N 1
ATOM 825 C CA . GLY A 1 108 ? -13.681 -1.787 -1.620 1.00 81.19 108 GLY A CA 1
ATOM 826 C C . GLY A 1 108 ? -14.978 -0.990 -1.441 1.00 81.19 108 GLY A C 1
ATOM 827 O O . GLY A 1 108 ? -16.032 -1.439 -1.877 1.00 81.19 108 GLY A O 1
ATOM 828 N N . PHE A 1 109 ? -14.906 0.203 -0.840 1.00 75.62 109 PHE A N 1
ATOM 829 C CA . PHE A 1 109 ? -16.054 1.075 -0.603 1.00 75.62 109 PHE A CA 1
ATOM 830 C C . PHE A 1 109 ? -15.921 2.412 -1.342 1.00 75.62 109 PHE A C 1
ATOM 832 O O . PHE A 1 109 ? -14.837 2.989 -1.440 1.00 75.62 109 PHE A O 1
ATOM 839 N N . GLY A 1 110 ? -17.040 2.945 -1.842 1.00 77.62 110 GLY A N 1
ATOM 840 C CA . GLY A 1 110 ? -17.058 4.215 -2.564 1.00 77.62 110 GLY A CA 1
ATOM 841 C C . GLY A 1 110 ? -16.506 5.372 -1.722 1.00 77.62 110 GLY A C 1
ATOM 842 O O . GLY A 1 110 ? -17.013 5.661 -0.633 1.00 77.62 110 GLY A O 1
ATOM 843 N N . ARG A 1 111 ? -15.519 6.093 -2.274 1.00 81.31 111 ARG A N 1
ATOM 844 C CA . ARG A 1 111 ? -14.827 7.245 -1.651 1.00 81.31 111 ARG A CA 1
ATOM 845 C C . ARG A 1 111 ? -13.862 6.883 -0.507 1.00 81.31 111 ARG A C 1
ATOM 847 O O . ARG A 1 111 ? -13.482 7.768 0.255 1.00 81.31 111 ARG A O 1
ATOM 854 N N . ALA A 1 112 ? -13.442 5.623 -0.398 1.00 89.06 112 ALA A N 1
ATOM 855 C CA . ALA A 1 1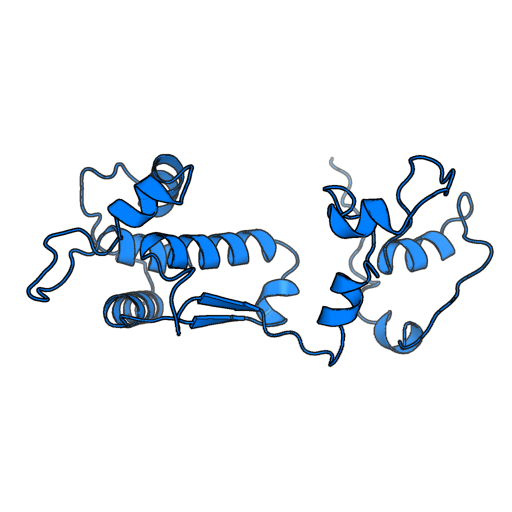12 ? -12.340 5.193 0.460 1.00 89.06 112 ALA A CA 1
ATOM 856 C C . ALA A 1 112 ? -11.372 4.297 -0.329 1.00 89.06 112 ALA A C 1
ATOM 858 O O . ALA A 1 112 ? -11.777 3.639 -1.287 1.00 89.06 112 ALA A O 1
ATOM 859 N N . GLY A 1 113 ? -10.092 4.278 0.039 1.00 92.00 113 GLY A N 1
ATOM 860 C CA . GLY A 1 113 ? -9.147 3.363 -0.594 1.00 92.00 113 GLY A CA 1
ATOM 861 C C . GLY A 1 113 ? -7.695 3.803 -0.595 1.00 92.00 113 GLY A C 1
ATOM 862 O O . GLY A 1 113 ? -7.285 4.762 0.057 1.00 92.00 113 GLY A O 1
ATOM 863 N N . LEU A 1 114 ? -6.911 3.065 -1.369 1.00 94.75 114 LEU A N 1
ATOM 864 C CA . LEU A 1 114 ? -5.501 3.325 -1.613 1.00 94.75 114 LEU A CA 1
ATOM 865 C C . LEU A 1 114 ? -5.343 4.054 -2.948 1.00 94.75 114 LEU A C 1
ATOM 867 O O . LEU A 1 114 ? -5.841 3.587 -3.969 1.00 94.75 114 LEU A O 1
ATOM 871 N N . CYS A 1 115 ? -4.624 5.173 -2.946 1.00 93.00 115 CYS A N 1
ATOM 872 C CA . CYS A 1 115 ? -4.377 5.983 -4.133 1.00 93.00 115 CYS A CA 1
ATOM 873 C C . CYS A 1 115 ? -2.865 6.211 -4.319 1.00 93.00 115 CYS A C 1
ATOM 875 O O . CYS A 1 115 ? -2.324 7.242 -3.906 1.00 93.00 115 CYS A O 1
ATOM 877 N N . PRO A 1 116 ? -2.141 5.247 -4.919 1.00 91.75 116 PRO A N 1
ATOM 878 C CA . PRO A 1 116 ? -0.777 5.483 -5.375 1.00 91.75 116 PRO A CA 1
ATOM 879 C C . PRO A 1 116 ? -0.795 6.476 -6.544 1.00 91.75 116 PRO A C 1
ATOM 881 O O . PRO A 1 116 ? -1.057 6.108 -7.691 1.00 91.75 116 PRO A O 1
ATOM 884 N N . VAL A 1 117 ? -0.497 7.743 -6.265 1.00 88.50 117 VAL A N 1
ATOM 885 C CA . VAL A 1 117 ? -0.415 8.797 -7.276 1.00 88.50 117 VAL A CA 1
ATOM 886 C C . VAL A 1 117 ? 0.876 8.618 -8.068 1.00 88.50 117 VAL A C 1
ATOM 888 O O . VAL A 1 117 ? 1.987 8.673 -7.530 1.00 88.50 117 VAL A O 1
ATOM 891 N N . ARG A 1 118 ? 0.728 8.388 -9.374 1.00 85.00 118 ARG A N 1
ATOM 892 C CA . ARG A 1 118 ? 1.838 8.178 -10.309 1.00 85.00 118 ARG A CA 1
ATOM 893 C C . ARG A 1 118 ? 2.038 9.427 -11.167 1.00 85.00 118 ARG A C 1
ATOM 895 O O . ARG A 1 118 ? 1.066 10.048 -11.571 1.00 85.00 118 ARG A O 1
ATOM 902 N N . GLY A 1 119 ? 3.299 9.800 -11.402 1.00 81.19 119 GLY A N 1
ATOM 903 C CA . GLY A 1 119 ? 3.645 11.100 -11.995 1.00 81.19 119 GLY A CA 1
ATOM 904 C C . GLY A 1 119 ? 3.706 11.149 -13.525 1.00 81.19 119 GLY A C 1
ATOM 905 O O . GLY A 1 119 ? 3.469 12.205 -14.093 1.00 81.19 119 GLY A O 1
ATOM 906 N N . HIS A 1 120 ? 4.021 10.040 -14.201 1.00 83.56 120 HIS A N 1
ATOM 907 C CA . HIS A 1 120 ? 4.004 10.000 -15.669 1.00 83.56 120 HIS A CA 1
ATOM 908 C C . HIS A 1 120 ? 2.588 9.730 -16.178 1.00 83.56 120 HIS A C 1
ATOM 910 O O . HIS A 1 120 ? 1.874 8.911 -15.595 1.00 83.56 120 HIS A O 1
ATOM 916 N N . SER A 1 121 ? 2.224 10.357 -17.296 1.00 82.88 121 SER A N 1
ATOM 917 C CA . SER A 1 121 ? 0.897 10.248 -17.912 1.00 82.88 121 SER A CA 1
ATOM 918 C C . SER A 1 121 ? 0.494 8.803 -18.223 1.00 82.88 121 SER A C 1
ATOM 920 O O . SER A 1 121 ? -0.645 8.431 -17.961 1.00 82.88 121 SER A O 1
ATOM 922 N N . ASN A 1 122 ? 1.429 7.970 -18.702 1.00 86.25 122 ASN A N 1
ATOM 923 C CA . ASN A 1 122 ? 1.131 6.602 -19.143 1.00 86.25 122 ASN A CA 1
ATOM 924 C C . ASN A 1 122 ? 1.858 5.479 -18.384 1.00 86.25 122 ASN A C 1
ATOM 926 O O . ASN A 1 122 ? 1.757 4.319 -18.763 1.00 86.25 122 ASN A O 1
ATOM 930 N N . VAL A 1 123 ? 2.505 5.752 -17.245 1.00 83.75 123 VAL A N 1
ATOM 931 C CA . VAL A 1 123 ? 3.156 4.670 -16.462 1.00 83.75 123 VAL A CA 1
ATOM 932 C C . VAL A 1 123 ? 2.159 3.614 -15.965 1.00 83.75 123 VAL A C 1
ATOM 934 O O . VAL A 1 123 ? 2.532 2.523 -15.538 1.00 83.75 123 VAL A O 1
ATOM 937 N N . GLN A 1 124 ? 0.869 3.944 -15.983 1.00 82.06 124 GLN A N 1
ATOM 938 C CA . GLN A 1 124 ? -0.212 3.012 -15.700 1.00 82.06 124 GLN A CA 1
ATOM 939 C C . GLN A 1 124 ? -0.451 2.078 -16.886 1.00 82.06 124 GLN A C 1
ATOM 941 O O . GLN A 1 124 ? -0.438 0.864 -16.698 1.00 82.06 124 GLN A O 1
ATOM 946 N N . GLY A 1 125 ? -0.597 2.651 -18.085 1.00 83.44 125 GLY A N 1
ATOM 947 C CA . GLY A 1 125 ? -0.777 1.915 -19.332 1.00 83.44 125 GLY A CA 1
ATOM 948 C C . GLY A 1 125 ? 0.417 1.026 -19.656 1.00 83.44 125 GLY A C 1
ATOM 949 O O . GLY A 1 125 ? 0.217 -0.137 -19.983 1.00 83.44 125 GLY A O 1
ATOM 950 N N . ASP A 1 126 ? 1.643 1.506 -19.439 1.00 84.56 126 ASP A N 1
ATOM 951 C CA . ASP A 1 126 ? 2.867 0.717 -19.625 1.00 84.56 126 ASP A CA 1
ATOM 952 C C . ASP A 1 126 ? 2.822 -0.591 -18.823 1.00 84.56 126 ASP A C 1
ATOM 954 O O . ASP A 1 126 ? 3.124 -1.666 -19.337 1.00 84.56 126 ASP A O 1
ATOM 958 N N . ARG A 1 127 ? 2.374 -0.525 -17.562 1.00 80.88 127 ARG A N 1
ATOM 959 C CA . ARG A 1 127 ? 2.237 -1.708 -16.698 1.00 80.88 127 ARG A CA 1
ATOM 960 C C . ARG A 1 127 ? 1.086 -2.611 -17.123 1.00 80.88 127 ARG A C 1
ATOM 962 O O . ARG A 1 127 ? 1.231 -3.826 -17.034 1.00 80.88 127 ARG A O 1
ATOM 969 N N . THR A 1 128 ? -0.012 -2.046 -17.620 1.00 77.88 128 THR A N 1
ATOM 970 C CA . THR A 1 128 ? -1.112 -2.817 -18.220 1.00 77.88 128 THR A CA 1
ATOM 971 C C . THR A 1 128 ? -0.643 -3.590 -19.456 1.00 77.88 128 THR A C 1
ATOM 973 O O . THR A 1 128 ? -1.047 -4.734 -19.647 1.00 77.88 128 THR A O 1
ATOM 976 N N . MET A 1 129 ? 0.269 -3.006 -20.239 1.00 79.62 129 MET A N 1
ATOM 977 C CA . MET A 1 129 ? 0.890 -3.621 -21.418 1.00 79.62 129 MET A CA 1
ATOM 978 C C . MET A 1 129 ? 2.142 -4.454 -21.089 1.00 79.62 129 MET A C 1
ATOM 980 O O . MET A 1 129 ? 2.857 -4.876 -21.993 1.00 79.62 129 MET A O 1
ATOM 984 N N . MET A 1 130 ? 2.413 -4.717 -19.805 1.00 73.44 130 MET A N 1
ATOM 985 C CA . MET A 1 130 ? 3.550 -5.517 -19.324 1.00 73.44 130 MET A CA 1
ATOM 986 C C . MET A 1 130 ? 4.936 -4.965 -19.690 1.00 73.44 130 MET A C 1
ATOM 988 O O . MET A 1 130 ? 5.915 -5.710 -19.708 1.00 73.44 130 MET A O 1
ATOM 992 N N . ILE A 1 131 ? 5.053 -3.654 -19.908 1.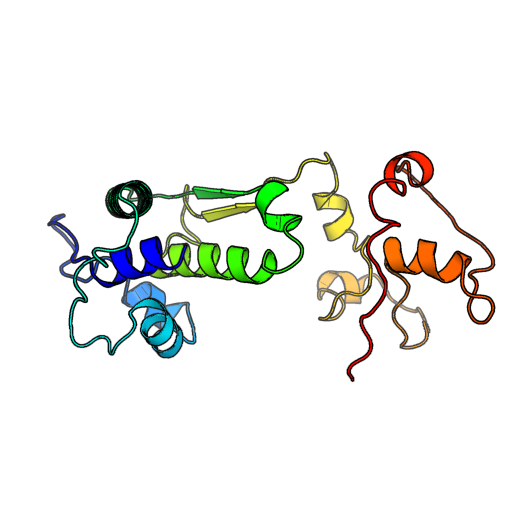00 79.62 131 ILE A N 1
ATOM 993 C CA . ILE A 1 131 ? 6.338 -2.964 -20.059 1.00 79.62 131 ILE A CA 1
ATOM 994 C C . ILE A 1 131 ? 6.964 -2.824 -18.666 1.00 79.62 131 ILE A C 1
ATOM 996 O O . ILE A 1 131 ? 6.831 -1.816 -17.967 1.00 79.62 131 ILE A O 1
ATOM 1000 N N . GLN A 1 132 ? 7.594 -3.901 -18.208 1.00 72.12 132 GLN A N 1
ATOM 1001 C CA . GLN A 1 132 ? 8.275 -3.978 -16.924 1.00 72.12 132 GLN A CA 1
ATOM 1002 C C . GLN A 1 132 ? 9.396 -5.018 -16.952 1.00 72.12 132 GLN A C 1
ATOM 1004 O O . GLN A 1 132 ? 9.351 -5.970 -17.727 1.00 72.12 132 GLN A O 1
ATOM 1009 N N . GLY A 1 133 ? 10.388 -4.838 -16.075 1.00 63.19 133 GLY A N 1
ATOM 1010 C CA . GLY A 1 133 ? 11.360 -5.888 -15.768 1.00 63.19 133 GLY A CA 1
ATOM 1011 C C . GLY A 1 133 ? 10.695 -7.098 -15.104 1.00 63.19 133 GLY A C 1
ATOM 1012 O O . GLY A 1 133 ? 9.485 -7.101 -14.867 1.00 63.19 133 GLY A O 1
ATOM 1013 N N . ALA A 1 134 ? 11.493 -8.117 -14.791 1.00 57.25 134 ALA A N 1
ATOM 1014 C CA . ALA A 1 134 ? 11.043 -9.375 -14.200 1.00 57.25 134 ALA A CA 1
ATOM 1015 C C . ALA A 1 134 ? 9.974 -9.199 -13.103 1.00 57.25 134 ALA A C 1
ATOM 1017 O O . ALA A 1 134 ? 10.255 -8.688 -12.018 1.00 57.25 134 ALA A O 1
ATOM 1018 N N . ALA A 1 135 ? 8.738 -9.619 -13.379 1.00 52.28 135 ALA A N 1
ATOM 1019 C CA . ALA A 1 135 ? 7.685 -9.661 -12.375 1.00 52.28 135 ALA A CA 1
ATOM 1020 C C . ALA A 1 135 ? 7.818 -10.971 -11.595 1.00 52.28 135 ALA A C 1
ATOM 1022 O O . ALA A 1 135 ? 7.497 -12.041 -12.113 1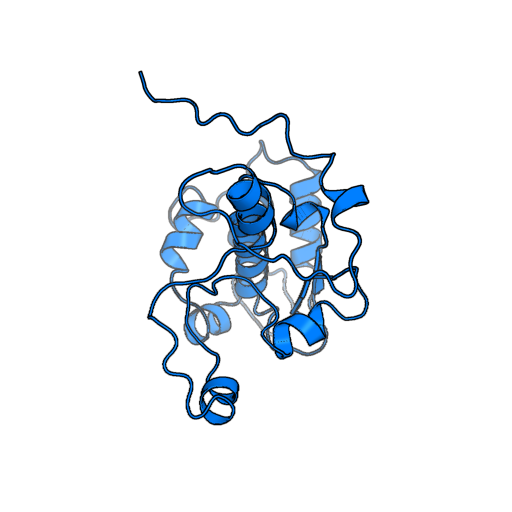.00 52.28 135 ALA A O 1
ATOM 1023 N N . ALA A 1 136 ? 8.277 -10.899 -10.345 1.00 44.25 136 ALA A N 1
ATOM 1024 C CA . ALA A 1 136 ? 8.195 -12.021 -9.415 1.00 44.25 136 ALA A CA 1
ATOM 1025 C C . ALA A 1 136 ? 6.708 -12.371 -9.197 1.00 44.25 136 ALA A C 1
ATOM 1027 O O . ALA A 1 136 ? 6.033 -11.746 -8.386 1.00 44.25 136 ALA A O 1
ATOM 1028 N N . GLY A 1 137 ? 6.165 -13.294 -9.994 1.00 50.16 137 GLY A N 1
ATOM 1029 C CA . GLY A 1 137 ? 4.741 -13.652 -9.957 1.00 50.16 137 GLY A CA 1
ATOM 1030 C C . GLY A 1 137 ? 4.133 -14.150 -11.272 1.00 50.16 137 GLY A C 1
ATOM 1031 O O . GLY A 1 137 ? 2.999 -14.617 -11.261 1.00 50.16 137 GLY A O 1
ATOM 1032 N N . GLY A 1 138 ? 4.872 -14.098 -12.386 1.00 53.34 138 GLY A N 1
ATOM 1033 C CA . GLY A 1 138 ? 4.399 -14.596 -13.682 1.00 53.34 138 GLY A CA 1
ATOM 1034 C C . GLY A 1 138 ? 3.484 -13.621 -14.434 1.00 53.34 138 GLY A C 1
ATOM 1035 O O . GLY A 1 138 ? 3.191 -12.515 -13.980 1.00 53.34 138 GLY A O 1
ATOM 1036 N N . LEU A 1 139 ? 3.074 -14.023 -15.638 1.00 55.25 139 LEU A N 1
ATOM 1037 C CA . LEU A 1 139 ? 2.184 -13.249 -16.505 1.00 55.25 139 LEU A CA 1
ATOM 1038 C C . LEU A 1 139 ? 0.759 -13.207 -15.928 1.00 55.25 139 LEU A C 1
ATOM 1040 O O . LEU A 1 139 ? 0.190 -14.263 -15.643 1.00 55.25 139 LEU A O 1
ATOM 1044 N N . PRO A 1 140 ? 0.124 -12.027 -15.812 1.00 53.56 140 PRO A N 1
ATOM 1045 C CA . PRO A 1 140 ? -1.300 -11.941 -15.511 1.00 53.56 140 PRO A CA 1
ATOM 1046 C C . PRO A 1 140 ? -2.119 -12.742 -16.534 1.00 53.56 140 PRO A C 1
ATOM 1048 O O . PRO A 1 140 ? -1.879 -12.642 -17.737 1.00 53.56 140 PRO A O 1
ATOM 1051 N N . ARG A 1 141 ? -3.100 -13.528 -16.062 1.00 51.25 141 ARG A N 1
ATOM 1052 C CA . ARG A 1 141 ? -3.911 -14.471 -16.869 1.00 51.25 141 ARG A CA 1
ATOM 1053 C C . ARG A 1 141 ? -4.412 -13.940 -18.230 1.00 51.25 141 ARG A C 1
ATOM 1055 O O . ARG A 1 141 ? -4.378 -14.717 -19.181 1.00 51.25 141 ARG A O 1
ATOM 1062 N N . PRO A 1 142 ? -4.831 -12.668 -18.389 1.00 52.09 142 PRO A N 1
ATOM 1063 C CA . PRO A 1 142 ? -5.238 -12.145 -19.697 1.00 52.09 142 PRO A CA 1
ATOM 1064 C C . PRO A 1 142 ? -4.087 -12.071 -20.717 1.00 52.09 142 PRO A C 1
ATOM 1066 O O . PRO A 1 142 ? -4.296 -12.327 -21.898 1.00 52.09 142 PRO A O 1
ATOM 1069 N N . ALA A 1 143 ? -2.861 -11.780 -20.267 1.00 52.88 143 ALA A N 1
ATOM 1070 C CA . ALA A 1 143 ? -1.677 -11.678 -21.123 1.00 52.88 143 ALA A CA 1
ATOM 1071 C C . ALA A 1 143 ? -1.145 -13.054 -21.557 1.00 52.88 143 ALA A C 1
ATOM 1073 O O . ALA A 1 143 ? -0.600 -13.186 -22.651 1.00 52.88 143 ALA A O 1
ATOM 1074 N N . ALA A 1 144 ? -1.370 -14.095 -20.746 1.00 54.50 144 ALA A N 1
ATOM 1075 C CA . ALA A 1 144 ? -1.011 -15.471 -21.094 1.00 54.50 144 ALA A CA 1
ATOM 1076 C C . ALA A 1 144 ? -1.748 -15.983 -22.347 1.00 54.50 144 ALA A C 1
ATOM 1078 O O . ALA A 1 144 ? -1.237 -16.856 -23.041 1.00 54.50 144 ALA A O 1
ATOM 1079 N N . ARG A 1 145 ? -2.927 -15.424 -22.664 1.00 52.28 145 ARG A N 1
ATOM 1080 C CA . ARG A 1 145 ? -3.738 -15.826 -23.823 1.00 52.28 145 ARG A CA 1
ATOM 1081 C C . ARG A 1 145 ? -3.354 -15.098 -25.119 1.00 52.28 145 ARG A C 1
ATOM 1083 O O . ARG A 1 145 ? -3.514 -15.672 -26.189 1.00 52.28 145 ARG A O 1
ATOM 1090 N N . CYS A 1 146 ? -2.826 -13.873 -25.029 1.00 56.53 146 CYS A N 1
ATOM 1091 C CA . CYS A 1 146 ? -2.362 -13.108 -26.195 1.00 56.53 146 CYS A CA 1
ATOM 1092 C C . CYS A 1 146 ? -0.916 -13.437 -26.606 1.00 56.53 146 CYS A C 1
ATOM 1094 O O . CYS A 1 146 ? -0.543 -13.192 -27.747 1.00 56.53 146 CYS A O 1
ATOM 1096 N N . LEU A 1 147 ? -0.101 -13.999 -25.708 1.00 55.38 147 LEU A N 1
ATOM 1097 C CA . LEU A 1 147 ? 1.311 -14.329 -25.958 1.00 55.38 147 LEU A CA 1
ATOM 1098 C C . LEU A 1 147 ? 1.508 -15.786 -26.401 1.00 55.38 147 LEU A C 1
ATOM 1100 O O . LEU A 1 147 ? 2.440 -16.466 -25.967 1.00 55.38 147 LEU A O 1
ATOM 1104 N N . LEU A 1 148 ? 0.615 -16.265 -27.268 1.00 54.19 148 LEU A N 1
ATOM 1105 C CA . LEU A 1 148 ? 0.798 -17.517 -27.994 1.00 54.19 148 LEU A CA 1
ATOM 1106 C C . LEU A 1 148 ? 2.161 -17.508 -28.715 1.00 54.19 148 LEU A C 1
ATOM 1108 O O . LEU A 1 148 ? 2.481 -16.584 -29.458 1.00 54.19 148 LEU A O 1
ATOM 1112 N N . ALA A 1 149 ? 2.925 -18.581 -28.491 1.00 51.06 149 ALA A N 1
ATOM 1113 C CA . ALA A 1 149 ? 4.076 -19.025 -29.283 1.00 51.06 149 ALA A CA 1
ATOM 1114 C C . ALA A 1 149 ? 5.385 -18.208 -29.206 1.00 51.06 149 ALA A C 1
ATOM 1116 O O . ALA A 1 149 ? 5.974 -17.861 -30.225 1.00 51.06 149 ALA A O 1
ATOM 1117 N N . SER A 1 150 ? 5.934 -17.976 -28.011 1.00 53.81 150 SER A N 1
ATOM 1118 C CA . SER A 1 150 ? 7.359 -17.625 -27.883 1.00 53.81 150 SER A CA 1
ATOM 1119 C C . SER A 1 150 ? 8.110 -18.649 -27.038 1.00 53.81 150 SER A C 1
ATOM 1121 O O . SER A 1 150 ? 7.917 -18.725 -25.829 1.00 53.81 150 SER A O 1
ATOM 1123 N N . SER A 1 151 ? 9.025 -19.389 -27.670 1.00 45.72 151 SER A N 1
ATOM 1124 C CA . SER A 1 151 ? 10.008 -20.297 -27.056 1.00 45.72 151 SER A CA 1
ATOM 1125 C C . SER A 1 151 ? 11.124 -19.537 -26.320 1.00 45.72 151 SER A C 1
ATOM 1127 O O . SER A 1 151 ? 12.310 -19.837 -26.464 1.00 45.72 151 SER A O 1
ATOM 1129 N N . ARG A 1 152 ? 10.773 -18.479 -25.584 1.00 54.84 152 ARG A N 1
ATOM 1130 C CA . ARG A 1 152 ? 11.749 -17.684 -24.837 1.00 54.84 152 ARG A CA 1
ATOM 1131 C C . ARG A 1 152 ? 12.310 -18.540 -23.706 1.00 54.84 152 ARG A C 1
ATOM 1133 O O . ARG A 1 152 ? 11.548 -19.103 -22.925 1.00 54.84 152 ARG A O 1
ATOM 1140 N N . GLY A 1 153 ? 13.640 -18.648 -23.644 1.00 53.44 153 GLY A N 1
ATOM 1141 C CA . GLY A 1 153 ? 14.331 -19.341 -22.558 1.00 53.44 153 GLY A CA 1
ATOM 1142 C C . GLY A 1 153 ? 13.847 -18.829 -21.201 1.00 53.44 153 GLY A C 1
ATOM 1143 O O . GLY A 1 153 ? 13.546 -17.646 -21.061 1.00 53.44 153 GLY A O 1
ATOM 1144 N N . ALA A 1 154 ? 13.768 -19.716 -20.210 1.00 53.72 154 ALA A N 1
ATOM 1145 C CA . ALA A 1 154 ? 13.126 -19.477 -18.912 1.00 53.72 154 ALA A CA 1
ATOM 1146 C C . ALA A 1 154 ? 13.786 -18.384 -18.032 1.00 53.72 154 ALA A C 1
ATOM 1148 O O . ALA A 1 154 ? 13.416 -18.212 -16.872 1.00 53.72 154 ALA A O 1
ATOM 1149 N N . GLY A 1 155 ? 14.778 -17.663 -18.560 1.00 58.00 155 GLY A N 1
ATOM 1150 C CA . GLY A 1 155 ? 15.503 -16.607 -17.870 1.00 58.00 155 GLY A CA 1
ATOM 1151 C C . GLY A 1 155 ? 14.810 -15.253 -17.988 1.00 58.00 155 GLY A C 1
ATOM 1152 O O . GLY A 1 155 ? 14.370 -14.834 -19.057 1.00 58.00 155 GLY A O 1
ATOM 1153 N N . TRP A 1 156 ? 14.757 -14.541 -16.871 1.00 66.94 156 TRP A N 1
ATOM 1154 C CA . TRP A 1 156 ? 14.289 -13.164 -16.828 1.00 66.94 156 TRP A CA 1
ATOM 1155 C C . TRP A 1 156 ? 15.271 -12.208 -17.523 1.00 66.94 156 TRP A C 1
ATOM 1157 O O . TRP A 1 156 ? 16.486 -12.366 -17.411 1.00 66.94 156 TRP A O 1
ATOM 1167 N N . GLY A 1 157 ? 14.740 -11.199 -18.221 1.00 73.50 157 GLY A N 1
ATOM 1168 C CA . GLY A 1 157 ? 15.538 -10.110 -18.793 1.00 73.50 157 GLY A CA 1
ATOM 1169 C C . GLY A 1 157 ? 15.965 -9.067 -17.753 1.00 73.50 157 GLY A C 1
ATOM 1170 O O . GLY A 1 157 ? 15.498 -9.075 -16.614 1.00 73.50 157 GLY A O 1
ATOM 1171 N N . TYR A 1 158 ? 16.834 -8.142 -18.163 1.00 75.94 158 TYR A N 1
ATOM 1172 C CA . TYR A 1 158 ? 17.287 -7.034 -17.320 1.00 75.94 158 TYR A CA 1
ATOM 1173 C C . TYR A 1 158 ? 16.157 -6.036 -17.019 1.00 75.94 158 TYR A C 1
ATOM 1175 O O . TYR A 1 158 ? 15.351 -5.713 -17.893 1.00 75.94 158 TYR A O 1
ATOM 1183 N N . ASP A 1 159 ? 16.132 -5.492 -15.799 1.00 81.25 159 ASP A N 1
ATOM 1184 C CA . ASP A 1 159 ? 15.461 -4.213 -15.557 1.00 81.25 159 ASP A CA 1
ATOM 1185 C C . ASP A 1 159 ? 16.317 -3.043 -16.089 1.00 81.25 159 ASP A C 1
ATOM 1187 O O . ASP A 1 159 ? 17.416 -3.239 -16.606 1.00 81.25 159 ASP A O 1
ATOM 1191 N N . THR A 1 160 ? 15.820 -1.807 -15.999 1.00 80.06 160 THR A N 1
ATOM 1192 C CA . THR A 1 160 ? 16.523 -0.631 -16.537 1.00 80.06 160 THR A CA 1
ATOM 1193 C C . THR A 1 160 ? 17.902 -0.417 -15.910 1.00 80.06 160 THR A C 1
ATOM 1195 O O . THR A 1 160 ? 18.833 -0.054 -16.625 1.00 80.06 160 THR A O 1
ATOM 1198 N N . ILE A 1 161 ? 18.051 -0.643 -14.602 1.00 80.75 161 ILE A N 1
ATOM 1199 C CA . ILE A 1 161 ? 19.339 -0.477 -13.916 1.00 80.75 161 ILE A CA 1
ATOM 1200 C C . ILE A 1 161 ? 20.268 -1.624 -14.304 1.00 80.75 161 ILE A C 1
ATOM 1202 O O . ILE A 1 161 ? 21.394 -1.378 -14.721 1.00 80.75 161 ILE A O 1
ATOM 1206 N N . GLY A 1 162 ? 19.766 -2.857 -14.284 1.00 80.50 162 GLY A N 1
ATOM 1207 C CA . GLY A 1 162 ? 20.495 -4.040 -14.719 1.00 80.50 162 GLY A CA 1
ATOM 1208 C C . GLY A 1 162 ? 20.965 -3.948 -16.170 1.00 80.50 162 GLY A C 1
ATOM 1209 O O . GLY A 1 162 ? 22.065 -4.393 -16.467 1.00 80.50 162 GLY A O 1
ATOM 1210 N N . ALA A 1 163 ? 20.191 -3.333 -17.069 1.00 80.69 163 ALA A N 1
ATOM 1211 C CA . ALA A 1 163 ? 20.581 -3.140 -18.465 1.00 80.69 163 ALA A CA 1
ATOM 1212 C C . ALA A 1 163 ? 21.726 -2.124 -18.608 1.00 80.69 163 ALA A C 1
ATOM 1214 O O . ALA A 1 163 ? 22.624 -2.322 -19.427 1.00 80.69 163 ALA A O 1
ATOM 1215 N N . ILE A 1 164 ? 21.711 -1.060 -17.797 1.00 79.88 164 ILE A N 1
ATOM 1216 C CA . ILE A 1 164 ? 22.794 -0.070 -17.740 1.00 79.88 164 ILE A CA 1
ATOM 1217 C C . ILE A 1 164 ? 24.052 -0.711 -17.147 1.00 79.88 164 ILE A C 1
ATOM 1219 O O . ILE A 1 164 ? 25.113 -0.620 -17.751 1.00 79.88 164 ILE A O 1
ATOM 1223 N N . GLU A 1 165 ? 23.936 -1.423 -16.026 1.00 81.75 165 GLU A N 1
ATOM 1224 C CA . GLU A 1 165 ? 25.070 -2.109 -15.394 1.00 81.75 165 GLU A CA 1
ATOM 1225 C C . GLU A 1 165 ? 25.643 -3.231 -16.269 1.00 81.75 165 GLU A C 1
ATOM 1227 O O . GLU A 1 165 ? 26.853 -3.439 -16.300 1.00 81.75 165 GLU A O 1
ATOM 1232 N N . ALA A 1 166 ? 24.798 -3.968 -16.998 1.00 80.38 166 ALA A N 1
ATOM 1233 C CA . ALA A 1 166 ? 25.239 -5.044 -17.884 1.00 80.38 166 ALA A CA 1
ATOM 1234 C C . ALA A 1 166 ? 26.072 -4.528 -19.061 1.00 80.38 166 ALA A C 1
ATOM 1236 O O . ALA A 1 166 ? 26.903 -5.269 -19.582 1.00 80.38 166 ALA A O 1
ATOM 1237 N N . ARG A 1 167 ? 25.901 -3.260 -19.461 1.00 70.88 167 ARG A N 1
ATOM 1238 C CA . ARG A 1 167 ? 26.773 -2.612 -20.448 1.00 70.88 167 ARG A CA 1
ATOM 1239 C C . ARG A 1 167 ? 28.227 -2.567 -19.974 1.00 70.88 167 ARG A C 1
ATOM 1241 O O . ARG A 1 167 ? 29.135 -2.716 -20.786 1.00 70.88 167 ARG A O 1
ATOM 1248 N N . ASP A 1 168 ? 28.430 -2.399 -18.674 1.00 71.25 168 ASP A N 1
ATOM 1249 C CA . ASP A 1 168 ? 29.751 -2.223 -18.080 1.00 71.25 168 ASP A CA 1
ATOM 1250 C C . ASP A 1 168 ? 30.379 -3.577 -17.669 1.00 71.25 168 ASP A C 1
ATOM 1252 O O . ASP A 1 168 ? 31.534 -3.633 -17.253 1.00 71.25 168 ASP A O 1
ATOM 1256 N N . ARG A 1 169 ? 29.651 -4.698 -17.827 1.00 73.31 169 ARG A N 1
ATOM 1257 C CA . ARG A 1 169 ? 30.142 -6.064 -17.567 1.00 73.31 169 ARG A CA 1
ATOM 1258 C C . ARG A 1 169 ? 30.566 -6.760 -18.861 1.00 73.31 169 ARG A C 1
ATOM 1260 O O . ARG A 1 169 ? 29.774 -6.946 -19.778 1.00 73.31 169 ARG A O 1
ATOM 1267 N N . GLU A 1 170 ? 31.801 -7.250 -18.896 1.00 61.03 170 GLU A N 1
ATOM 1268 C CA . GLU A 1 170 ? 32.431 -7.788 -20.111 1.00 61.03 170 GLU A CA 1
ATOM 1269 C C . GLU A 1 170 ? 31.843 -9.135 -20.586 1.00 61.03 170 GLU A C 1
ATOM 1271 O O . GLU A 1 170 ? 31.692 -9.369 -21.782 1.00 61.03 170 GLU A O 1
ATOM 1276 N N . ARG A 1 171 ? 31.429 -10.017 -19.663 1.00 59.38 171 ARG A N 1
ATOM 1277 C CA . ARG A 1 171 ? 30.995 -11.396 -19.988 1.00 59.38 171 ARG A CA 1
ATOM 1278 C C . ARG A 1 171 ? 29.532 -11.556 -20.424 1.00 59.38 171 ARG A C 1
ATOM 1280 O O . ARG A 1 171 ? 29.170 -12.623 -20.908 1.00 59.38 171 ARG A O 1
ATOM 1287 N N . GLN A 1 172 ? 28.681 -10.546 -20.236 1.00 62.72 172 GLN A N 1
ATOM 1288 C CA . GLN A 1 172 ? 27.238 -10.619 -20.540 1.00 62.72 172 GLN A CA 1
ATOM 1289 C C . GLN A 1 172 ? 26.719 -9.323 -21.176 1.00 62.72 172 GLN A C 1
ATOM 1291 O O . GLN A 1 172 ? 25.565 -8.940 -20.982 1.00 62.72 172 GLN A O 1
ATOM 1296 N N . ARG A 1 173 ? 27.579 -8.627 -21.929 1.00 70.38 173 ARG A N 1
ATOM 1297 C CA . ARG A 1 173 ? 27.231 -7.325 -22.489 1.00 70.38 173 ARG A CA 1
ATOM 1298 C C . ARG A 1 173 ? 26.121 -7.468 -23.537 1.00 70.38 173 ARG A C 1
ATOM 1300 O O . ARG A 1 173 ? 26.322 -8.179 -24.528 1.00 70.38 173 ARG A O 1
ATOM 1307 N N . PRO A 1 174 ? 24.968 -6.790 -23.382 1.00 76.44 174 PRO A N 1
ATOM 1308 C CA . PRO A 1 174 ? 23.985 -6.731 -24.452 1.00 76.44 174 PRO A CA 1
ATOM 1309 C C . PRO A 1 174 ? 24.635 -6.116 -25.699 1.00 76.44 174 PRO A C 1
ATOM 1311 O O . PRO A 1 174 ? 25.298 -5.082 -25.628 1.00 76.44 174 PRO A O 1
ATOM 1314 N N . LYS A 1 175 ? 24.467 -6.774 -26.851 1.00 82.06 175 LYS A N 1
ATOM 1315 C CA . LYS A 1 175 ? 25.047 -6.322 -28.130 1.00 82.06 175 LYS A CA 1
ATOM 1316 C C . LYS A 1 175 ? 24.330 -5.094 -28.700 1.00 82.06 175 LYS A C 1
ATOM 1318 O O . LYS A 1 175 ? 24.917 -4.363 -29.488 1.00 82.06 175 LYS A O 1
ATOM 1323 N N . ALA A 1 176 ? 23.078 -4.878 -28.301 1.00 84.44 176 ALA A N 1
ATOM 1324 C CA . ALA A 1 176 ? 22.255 -3.752 -28.714 1.00 84.44 176 ALA A CA 1
ATOM 1325 C C . ALA A 1 176 ? 21.403 -3.256 -27.537 1.00 84.44 176 ALA A C 1
ATOM 1327 O O . ALA A 1 176 ? 20.938 -4.054 -26.721 1.00 84.44 176 ALA A O 1
ATOM 1328 N N . PHE A 1 177 ? 21.185 -1.941 -27.473 1.00 83.12 177 PHE A N 1
ATOM 1329 C CA . PHE A 1 177 ? 20.301 -1.282 -26.514 1.00 83.12 177 PHE A CA 1
ATOM 1330 C C . PHE A 1 177 ? 19.318 -0.397 -27.279 1.00 83.12 177 PHE A C 1
ATOM 1332 O O . PHE A 1 177 ? 19.733 0.454 -28.064 1.00 83.12 177 PHE A O 1
ATOM 1339 N N . PHE A 1 178 ? 18.023 -0.605 -27.055 1.00 86.12 178 PHE A N 1
ATOM 1340 C CA . PHE A 1 178 ? 16.957 0.149 -27.703 1.00 86.12 178 PHE A CA 1
ATOM 1341 C C . PHE A 1 178 ? 16.196 0.957 -26.650 1.00 86.12 178 PHE A C 1
ATOM 1343 O O . PHE A 1 178 ? 15.556 0.384 -25.769 1.00 86.12 178 PHE A O 1
ATOM 1350 N N . ALA A 1 179 ? 16.286 2.285 -26.731 1.00 85.31 179 ALA A N 1
ATOM 1351 C CA . ALA A 1 179 ? 15.566 3.206 -25.859 1.00 85.31 179 ALA A CA 1
ATOM 1352 C C . ALA A 1 179 ? 14.459 3.916 -26.640 1.00 85.31 179 ALA A C 1
ATOM 1354 O O . ALA A 1 179 ? 14.706 4.484 -27.700 1.00 85.31 179 ALA A O 1
ATOM 1355 N N . MET A 1 180 ? 13.248 3.917 -26.088 1.00 86.75 180 MET A N 1
ATOM 1356 C CA . MET A 1 180 ? 12.080 4.570 -26.672 1.00 86.75 180 MET A CA 1
ATOM 1357 C C . MET A 1 180 ? 11.326 5.325 -25.577 1.00 86.75 180 MET A C 1
ATOM 1359 O O . MET A 1 180 ? 11.095 4.783 -24.500 1.00 86.75 180 MET A O 1
ATOM 1363 N N . GLY A 1 181 ? 10.950 6.578 -25.846 1.00 82.06 181 GLY A N 1
ATOM 1364 C CA . GLY A 1 181 ? 10.074 7.356 -24.961 1.00 82.06 181 GLY A CA 1
ATOM 1365 C C . GLY A 1 181 ? 10.680 7.785 -23.615 1.00 82.06 181 GLY A C 1
ATOM 1366 O O . GLY A 1 181 ? 9.938 8.214 -22.736 1.00 82.06 181 GLY A O 1
ATOM 1367 N N . GLY A 1 182 ? 12.003 7.697 -23.430 1.00 78.25 182 GLY A N 1
ATOM 1368 C CA . GLY A 1 182 ? 12.680 8.091 -22.189 1.00 78.25 182 GLY A CA 1
ATOM 1369 C C . GLY A 1 182 ? 14.071 8.687 -22.414 1.00 78.25 182 GLY A C 1
ATOM 1370 O O . GLY A 1 182 ? 14.709 8.432 -23.431 1.00 78.25 182 GLY A O 1
ATOM 1371 N N . ASN A 1 183 ? 14.557 9.469 -21.444 1.00 82.19 183 ASN A N 1
ATOM 1372 C CA . ASN A 1 183 ? 15.900 10.061 -21.459 1.00 82.19 183 ASN A CA 1
ATOM 1373 C C . ASN A 1 183 ? 16.812 9.375 -20.429 1.00 82.19 183 ASN A C 1
ATOM 1375 O O . ASN A 1 183 ? 17.039 9.892 -19.330 1.00 82.19 183 ASN A O 1
ATOM 1379 N N . SER A 1 184 ? 17.319 8.194 -20.789 1.00 68.38 184 SER A N 1
ATOM 1380 C CA . SER A 1 184 ? 18.203 7.396 -19.930 1.00 68.38 184 SER A CA 1
ATOM 1381 C C . SER A 1 184 ? 19.542 8.086 -19.654 1.00 68.38 184 SER A C 1
ATOM 1383 O O . SER A 1 184 ? 20.062 7.959 -18.552 1.00 68.38 184 SER A O 1
ATOM 1385 N N . ALA A 1 185 ? 20.076 8.858 -20.605 1.00 71.19 185 ALA A N 1
ATOM 1386 C CA . ALA A 1 185 ? 21.350 9.562 -20.447 1.00 71.19 185 ALA A CA 1
ATOM 1387 C C . ALA A 1 185 ? 21.274 10.691 -19.403 1.00 71.19 185 ALA A C 1
ATOM 1389 O O . ALA A 1 185 ? 22.161 10.808 -18.562 1.00 71.19 185 ALA A O 1
ATOM 1390 N N . GLY A 1 186 ? 20.193 11.478 -19.402 1.00 68.50 186 GLY A N 1
ATOM 1391 C CA . GLY A 1 186 ? 20.017 12.590 -18.460 1.00 68.50 186 GLY A CA 1
ATOM 1392 C C . GLY A 1 186 ? 19.631 12.174 -17.035 1.00 68.50 186 GLY A C 1
ATOM 1393 O O . GLY A 1 186 ? 19.862 12.930 -16.099 1.00 68.50 186 GLY A O 1
ATOM 1394 N N . HIS A 1 187 ? 19.061 10.978 -16.848 1.00 58.75 187 HIS A N 1
ATOM 1395 C CA . HIS A 1 187 ? 18.591 10.504 -15.535 1.00 58.75 187 HIS A CA 1
ATOM 1396 C C . HIS A 1 187 ? 19.473 9.417 -14.899 1.00 58.75 187 HIS A C 1
ATOM 1398 O O . HIS A 1 187 ? 19.294 9.112 -13.719 1.00 58.75 187 HIS A O 1
ATOM 1404 N N . ALA A 1 188 ? 20.437 8.846 -15.632 1.00 55.84 188 ALA A N 1
ATOM 1405 C CA . ALA A 1 188 ? 21.355 7.832 -15.101 1.00 55.84 188 ALA A CA 1
ATOM 1406 C C . ALA A 1 188 ? 22.413 8.397 -14.125 1.00 55.84 188 ALA A C 1
ATOM 1408 O O . ALA A 1 188 ? 22.985 7.643 -13.342 1.00 55.84 188 ALA A O 1
ATOM 1409 N N . GLY A 1 189 ? 22.652 9.715 -14.128 1.00 43.56 189 GLY A N 1
ATOM 1410 C CA . GLY A 1 189 ? 23.770 10.353 -13.415 1.00 43.56 189 GLY A CA 1
ATOM 1411 C C . GLY A 1 189 ? 23.605 10.594 -11.908 1.00 43.56 189 GLY A C 1
ATOM 1412 O O . GLY A 1 189 ? 24.563 10.998 -11.261 1.00 43.56 189 GLY A O 1
ATOM 1413 N N . HIS A 1 190 ? 22.436 10.349 -11.306 1.00 41.53 190 HIS A N 1
ATOM 1414 C CA . HIS A 1 190 ? 22.212 10.643 -9.876 1.00 41.53 190 HIS A CA 1
ATOM 1415 C C . HIS A 1 190 ? 22.306 9.430 -8.931 1.00 41.53 190 HIS A C 1
ATOM 1417 O O . HIS A 1 190 ? 21.976 9.537 -7.748 1.00 41.53 190 HIS A O 1
ATOM 1423 N N . GLY A 1 191 ? 22.753 8.268 -9.419 1.00 43.22 191 GLY A N 1
ATOM 1424 C CA . GLY A 1 191 ? 22.765 7.026 -8.634 1.00 43.22 191 GLY A CA 1
ATOM 1425 C C . GLY A 1 191 ? 24.086 6.262 -8.564 1.00 43.22 191 GLY A C 1
ATOM 1426 O O . GLY A 1 191 ? 24.181 5.355 -7.738 1.00 43.22 191 GLY A O 1
ATOM 1427 N N . SER A 1 192 ? 25.085 6.600 -9.382 1.00 37.72 192 SER A N 1
ATOM 1428 C CA . SER A 1 192 ? 26.262 5.747 -9.613 1.00 37.72 192 SER A CA 1
ATOM 1429 C C . SER A 1 192 ? 27.321 5.760 -8.505 1.00 37.72 192 SER A C 1
ATOM 1431 O O . SER A 1 192 ? 28.240 4.955 -8.564 1.00 37.72 192 SER A O 1
ATOM 1433 N N . ASP A 1 193 ? 27.185 6.586 -7.463 1.00 36.50 193 ASP A N 1
ATOM 1434 C CA . ASP A 1 193 ? 28.231 6.734 -6.436 1.00 36.50 193 ASP A CA 1
ATOM 1435 C C . ASP A 1 193 ? 27.958 5.988 -5.109 1.00 36.50 193 ASP A C 1
ATOM 1437 O O . ASP A 1 193 ? 28.606 6.231 -4.095 1.00 36.50 193 ASP A O 1
ATOM 1441 N N . ARG A 1 194 ? 26.961 5.086 -5.043 1.00 39.12 194 ARG A N 1
ATOM 1442 C CA . ARG A 1 194 ? 26.606 4.392 -3.775 1.00 39.12 194 ARG A CA 1
ATOM 1443 C C . ARG A 1 194 ? 26.329 2.890 -3.879 1.00 39.12 194 ARG A C 1
ATOM 1445 O O . ARG A 1 194 ? 25.629 2.342 -3.030 1.00 39.12 194 ARG A O 1
ATOM 1452 N N . ALA A 1 195 ? 26.897 2.210 -4.870 1.00 37.47 195 ALA A N 1
ATOM 1453 C CA . ALA A 1 195 ? 26.807 0.756 -4.999 1.00 37.47 195 ALA A CA 1
ATOM 1454 C C . ALA A 1 195 ? 28.198 0.101 -4.960 1.00 37.47 195 ALA A C 1
ATOM 1456 O O . ALA A 1 195 ? 28.679 -0.429 -5.954 1.00 37.47 195 ALA A O 1
ATOM 1457 N N . ARG A 1 196 ? 28.845 0.101 -3.787 1.00 28.56 196 ARG A N 1
ATOM 1458 C CA . ARG A 1 196 ? 29.762 -0.994 -3.440 1.00 28.56 196 ARG A CA 1
ATOM 1459 C C . ARG A 1 196 ? 29.024 -1.923 -2.475 1.00 28.56 196 ARG A C 1
ATOM 1461 O O . ARG A 1 196 ? 28.582 -1.440 -1.431 1.00 28.56 196 ARG A O 1
ATOM 1468 N N . PRO A 1 197 ? 28.870 -3.222 -2.776 1.00 34.22 197 PRO A N 1
ATOM 1469 C CA . PRO A 1 197 ? 28.482 -4.177 -1.753 1.00 34.22 197 PRO A CA 1
ATOM 1470 C C . PRO A 1 197 ? 29.587 -4.189 -0.691 1.00 34.22 197 PRO A C 1
ATOM 1472 O O . PRO A 1 197 ? 30.745 -4.469 -0.999 1.00 34.22 197 PRO A O 1
ATOM 1475 N N . GLN A 1 198 ? 29.250 -3.838 0.553 1.00 37.41 198 GLN A N 1
ATOM 1476 C CA . GLN A 1 198 ? 30.124 -4.153 1.678 1.00 37.41 198 GLN A CA 1
ATOM 1477 C C . GLN A 1 198 ? 30.184 -5.679 1.769 1.00 37.41 198 GLN A C 1
ATOM 1479 O O . GLN A 1 198 ? 29.179 -6.325 2.066 1.00 37.41 198 GLN A O 1
ATOM 1484 N N . GLN A 1 199 ? 31.341 -6.248 1.432 1.00 29.48 199 GLN A N 1
ATOM 1485 C CA . GLN A 1 199 ? 31.638 -7.643 1.725 1.00 29.48 199 GLN A CA 1
ATOM 1486 C C . GLN A 1 199 ? 31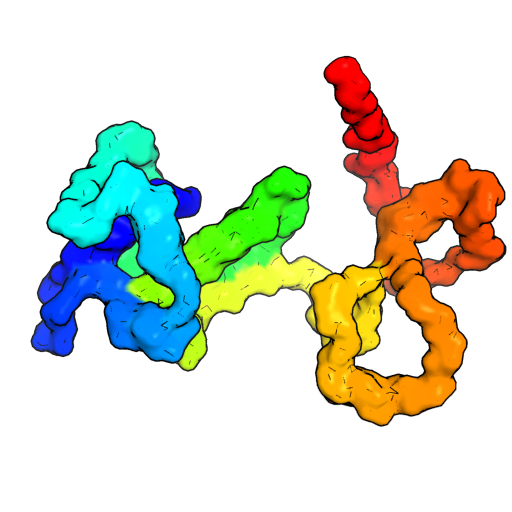.611 -7.840 3.248 1.00 29.48 199 GLN A C 1
ATOM 1488 O O . GLN A 1 199 ? 32.103 -6.966 3.971 1.00 29.48 199 GLN A O 1
ATOM 1493 N N . PRO A 1 200 ? 31.045 -8.946 3.753 1.00 38.94 200 PRO A N 1
ATOM 1494 C CA . PRO A 1 200 ? 31.148 -9.270 5.167 1.00 38.94 200 PRO A CA 1
ATOM 1495 C C . PRO A 1 200 ? 32.616 -9.555 5.521 1.00 38.94 200 PRO A C 1
ATOM 1497 O O . PRO A 1 200 ? 33.310 -10.241 4.770 1.00 38.94 200 PRO A O 1
ATOM 1500 N N . ARG A 1 201 ? 33.076 -8.990 6.642 1.00 35.31 201 ARG A N 1
ATOM 1501 C CA . ARG A 1 201 ? 34.231 -9.506 7.386 1.00 35.31 201 ARG A CA 1
ATOM 1502 C C . ARG A 1 201 ? 33.770 -10.644 8.281 1.00 35.31 201 ARG A C 1
ATOM 1504 O O . ARG A 1 201 ? 32.629 -10.528 8.786 1.00 35.31 201 ARG A O 1
#